Protein AF-A0A846KU28-F1 (afdb_monomer_lite)

Secondary structure (DSSP, 8-state):
-HHHHHHHHHHHHTT-S-S-TT-----HHHHHHHHHHH----SS--HHHHHHHHHHHHHHHHH-GGGHHHHHHHHHHHHHHHHHHHHS-TTHHHHH-TTSSTTGGG-----S-THHHHHHTTT--STT---S-SS--HHHHHHHHHHHHH-GGGGG---EEETTEEEE-HHHHHHH-TTS-HHHHHHHHHTT--TT-EEEETTEEEEHHHHHTTT-HHHHHHHHHHHHHHTT-

Radius of gyration: 21.61 Å; chains: 1; bounding box: 55×40×58 Å

Structure (mmCIF, N/CA/C/O backbone):
data_AF-A0A846KU28-F1
#
_entry.id   AF-A0A846KU28-F1
#
loop_
_atom_site.group_PDB
_atom_site.id
_atom_site.type_symbol
_atom_site.label_atom_id
_atom_site.label_alt_id
_atom_site.label_comp_id
_atom_site.label_asym_id
_atom_site.label_entity_id
_atom_site.label_seq_id
_atom_site.pdbx_PDB_ins_code
_atom_site.Cartn_x
_atom_site.Cartn_y
_atom_site.Cartn_z
_atom_site.occupancy
_atom_site.B_iso_or_equiv
_atom_site.auth_seq_id
_atom_site.auth_comp_id
_atom_site.auth_asym_id
_atom_site.auth_atom_id
_atom_site.pdbx_PDB_model_num
ATOM 1 N N . MET A 1 1 ? -24.074 25.632 12.520 1.00 45.78 1 MET A N 1
ATOM 2 C CA . MET A 1 1 ? -23.542 24.263 12.719 1.00 45.78 1 MET A CA 1
ATOM 3 C C . MET A 1 1 ? -22.557 24.196 13.893 1.00 45.78 1 MET A C 1
ATOM 5 O O . MET A 1 1 ? -22.797 23.426 14.809 1.00 45.78 1 MET A O 1
ATOM 9 N N . PHE A 1 2 ? -21.536 25.063 13.958 1.00 36.94 2 PHE A N 1
ATOM 10 C CA . PHE A 1 2 ? -20.575 25.109 15.078 1.00 36.94 2 PHE A CA 1
ATOM 11 C C . PHE A 1 2 ? -21.167 25.439 16.465 1.00 36.94 2 PHE A C 1
ATOM 13 O O . PHE A 1 2 ? -20.712 24.870 17.455 1.00 36.94 2 PHE A O 1
ATOM 20 N N . SER A 1 3 ? -22.193 26.299 16.575 1.00 37.34 3 SER A N 1
ATOM 21 C CA . SER A 1 3 ? -22.787 26.609 17.892 1.00 37.34 3 SER A CA 1
ATOM 22 C C . SER A 1 3 ? -23.596 25.441 18.468 1.00 37.34 3 SER A C 1
ATOM 24 O O . SER A 1 3 ? -23.490 25.165 19.657 1.00 37.34 3 SER A O 1
ATOM 26 N N . VAL A 1 4 ? -24.306 24.688 17.618 1.00 48.66 4 VAL A N 1
ATOM 27 C CA . VAL A 1 4 ? -25.064 23.484 18.010 1.00 48.66 4 VAL A CA 1
ATOM 28 C C . VAL A 1 4 ? -24.118 22.391 18.513 1.00 48.66 4 VAL A C 1
ATOM 30 O O . VAL A 1 4 ? -24.373 21.772 19.542 1.00 48.66 4 VAL A O 1
ATOM 33 N N . LEU A 1 5 ? -22.977 22.210 17.842 1.00 47.12 5 LEU A N 1
ATOM 34 C CA . LEU A 1 5 ? -21.948 21.240 18.230 1.00 47.12 5 LEU A CA 1
ATOM 35 C C . LEU A 1 5 ? -21.244 21.622 19.544 1.00 47.12 5 LEU A C 1
ATOM 37 O O . LEU A 1 5 ? -20.953 20.751 20.362 1.00 47.12 5 LEU A O 1
ATOM 41 N N . SER A 1 6 ? -21.030 22.918 19.795 1.00 45.31 6 SER A N 1
ATOM 42 C CA . SER A 1 6 ? -20.505 23.417 21.077 1.00 45.31 6 SER A CA 1
ATOM 43 C C . SER A 1 6 ? -21.497 23.202 22.230 1.00 45.31 6 SER A C 1
ATOM 45 O O . SER A 1 6 ? -21.116 22.775 23.322 1.00 45.31 6 SER A O 1
ATOM 47 N N . SER A 1 7 ? -22.794 23.398 21.973 1.00 43.59 7 SER A N 1
ATOM 48 C CA . SER A 1 7 ? -23.861 23.110 22.936 1.00 43.59 7 SER A CA 1
ATOM 49 C C . SER A 1 7 ? -23.978 21.616 23.259 1.00 43.59 7 SER A C 1
ATOM 51 O O . SER A 1 7 ? -24.129 21.272 24.428 1.00 43.59 7 SER A O 1
ATOM 53 N N . ILE A 1 8 ? -23.827 20.725 22.270 1.00 51.47 8 ILE A N 1
ATOM 54 C CA . ILE A 1 8 ? -23.799 19.264 22.483 1.00 51.47 8 ILE A CA 1
ATOM 55 C C . ILE A 1 8 ? -22.576 18.854 23.314 1.00 51.47 8 ILE A C 1
ATOM 57 O O . ILE A 1 8 ? -22.700 18.052 24.238 1.00 51.47 8 ILE A O 1
ATOM 61 N N . LYS A 1 9 ? -21.407 19.455 23.052 1.00 49.16 9 LYS A N 1
ATOM 62 C CA . LYS A 1 9 ? -20.183 19.230 23.836 1.00 49.16 9 LYS A CA 1
ATOM 63 C C . LYS A 1 9 ? -20.387 19.583 25.316 1.00 49.16 9 LYS A C 1
ATOM 65 O O . LYS A 1 9 ? -19.984 18.817 26.184 1.00 49.16 9 LYS A O 1
ATOM 70 N N . ASN A 1 10 ? -21.077 20.686 25.604 1.00 47.28 10 ASN A N 1
ATOM 71 C CA . ASN A 1 10 ? -21.417 21.080 26.975 1.00 47.28 10 ASN A CA 1
ATOM 72 C C . ASN A 1 10 ? -22.501 20.201 27.618 1.00 47.28 10 ASN A C 1
ATOM 74 O O . ASN A 1 10 ? -22.467 20.017 28.832 1.00 47.28 10 ASN A O 1
ATOM 78 N N . LEU A 1 11 ? -23.436 19.650 26.838 1.00 45.03 11 LEU A N 1
ATOM 79 C CA . LEU A 1 11 ? -24.489 18.766 27.351 1.00 45.03 11 LEU A CA 1
ATOM 80 C C . LEU A 1 11 ? -23.939 17.389 27.755 1.00 45.03 11 LEU A C 1
ATOM 82 O O . LEU A 1 11 ? -24.274 16.878 28.818 1.00 45.03 11 LEU A O 1
ATOM 86 N N . ILE A 1 12 ? -23.053 16.814 26.932 1.00 51.97 12 ILE A N 1
ATOM 87 C CA . ILE A 1 12 ? -22.445 15.497 27.185 1.00 51.97 12 ILE A CA 1
ATOM 88 C C . ILE A 1 12 ? -21.488 15.556 28.386 1.00 51.97 12 ILE A C 1
ATOM 90 O O . ILE A 1 12 ? -21.477 14.644 29.208 1.00 51.97 12 ILE A O 1
ATOM 94 N N . PHE A 1 13 ? -20.723 16.644 28.539 1.00 49.34 13 PHE A N 1
ATOM 95 C CA . PHE A 1 13 ? -19.804 16.809 29.673 1.00 49.34 13 PHE A CA 1
ATOM 96 C C . PHE A 1 13 ? -20.492 17.176 30.998 1.00 49.34 13 PHE A C 1
ATOM 98 O O . PHE A 1 13 ? -19.861 17.065 32.048 1.00 49.34 13 PHE A O 1
ATOM 105 N N . LYS A 1 14 ? -21.767 17.590 30.984 1.00 45.00 14 LYS A N 1
ATOM 106 C CA . LYS A 1 14 ? -22.500 17.982 32.200 1.00 45.00 14 LYS A CA 1
ATOM 107 C C . LYS A 1 14 ? -23.187 16.842 32.956 1.00 45.00 14 LYS A C 1
ATOM 109 O O . LYS A 1 14 ? -23.797 17.122 33.978 1.00 45.00 14 LYS A O 1
ATOM 114 N N . ASN A 1 15 ? -23.054 15.576 32.548 1.00 42.75 15 ASN A N 1
ATOM 115 C CA . ASN A 1 15 ? -23.624 14.433 33.289 1.00 42.75 15 ASN A CA 1
ATOM 116 C C . ASN A 1 15 ? -25.145 14.538 33.575 1.00 42.75 15 ASN A C 1
ATOM 118 O O . ASN A 1 15 ? -25.655 13.880 34.476 1.00 42.75 15 ASN A O 1
ATOM 122 N N . GLU A 1 16 ? -25.899 15.308 32.784 1.00 42.50 16 GLU A N 1
ATOM 123 C CA . GLU A 1 16 ? -27.363 15.424 32.904 1.00 42.50 16 GLU A CA 1
ATOM 124 C C . GLU A 1 16 ? -28.106 14.548 31.879 1.00 42.50 16 GLU A C 1
ATOM 126 O O . GLU A 1 16 ? -29.193 14.887 31.422 1.00 42.50 16 GLU A O 1
ATOM 131 N N . ILE A 1 17 ? -27.553 13.384 31.520 1.00 44.50 17 ILE A N 1
ATOM 132 C CA . ILE A 1 17 ? -28.332 12.324 30.858 1.00 44.50 17 ILE A CA 1
ATOM 133 C C . ILE A 1 17 ? -28.503 11.178 31.850 1.00 44.50 17 ILE A C 1
ATOM 135 O O . ILE A 1 17 ? -27.793 10.179 31.866 1.00 44.50 17 ILE A O 1
ATOM 139 N N . ILE A 1 18 ? -29.443 11.469 32.743 1.00 39.69 18 ILE A N 1
ATOM 140 C CA . ILE A 1 18 ? -30.318 10.617 33.542 1.00 39.69 18 ILE A CA 1
ATOM 141 C C . ILE A 1 18 ? -30.149 9.109 33.286 1.00 39.69 18 ILE A C 1
ATOM 143 O O . ILE A 1 18 ? -30.387 8.601 32.190 1.00 39.69 18 ILE A O 1
ATOM 147 N N . HIS A 1 19 ? -29.863 8.391 34.374 1.00 40.34 19 HIS A N 1
ATOM 148 C CA . HIS A 1 19 ? -30.134 6.967 34.559 1.00 40.34 19 HIS A CA 1
ATOM 149 C C . HIS A 1 19 ? -31.638 6.659 34.406 1.00 40.34 19 HIS A C 1
ATOM 151 O O . HIS A 1 19 ? -32.337 6.402 35.385 1.00 40.34 19 HIS A O 1
ATOM 157 N N . SER A 1 20 ? -32.160 6.658 33.182 1.00 36.06 20 SER A N 1
ATOM 158 C CA . SER A 1 20 ? -33.448 6.045 32.872 1.00 36.06 20 SER A CA 1
ATOM 159 C C . SER A 1 20 ? -33.275 5.071 31.714 1.00 36.06 20 SER A C 1
ATOM 161 O O . SER A 1 20 ? -32.678 5.381 30.685 1.00 36.06 20 SER A O 1
ATOM 163 N N . ASN A 1 21 ? -33.828 3.867 31.870 1.00 39.34 21 ASN A N 1
ATOM 164 C CA . ASN A 1 21 ? -33.900 2.813 30.848 1.00 39.34 21 ASN A CA 1
ATOM 165 C C . ASN A 1 21 ? -34.787 3.198 29.636 1.00 39.34 21 ASN A C 1
ATOM 167 O O . ASN A 1 21 ? -35.358 2.336 28.976 1.00 39.34 21 ASN A O 1
ATOM 171 N N . SER A 1 22 ? -34.929 4.492 29.354 1.00 44.81 22 SER A N 1
ATOM 172 C CA . SER A 1 22 ? -35.791 5.081 28.333 1.00 44.81 22 SER A CA 1
ATOM 173 C C . SER A 1 22 ? -35.118 6.268 27.633 1.00 44.81 22 SER A C 1
ATOM 175 O O . SER A 1 22 ? -35.799 7.199 27.205 1.00 44.81 22 SER A O 1
ATOM 177 N N . ALA A 1 23 ? -33.783 6.271 27.529 1.00 50.59 23 ALA A N 1
ATOM 178 C CA . ALA A 1 23 ? -33.090 7.220 26.665 1.00 50.59 23 ALA A CA 1
ATOM 179 C C . ALA A 1 23 ? -33.587 7.030 25.215 1.00 50.59 23 ALA A C 1
ATOM 181 O O . ALA A 1 23 ? -33.537 5.901 24.711 1.00 50.59 23 ALA A O 1
ATOM 182 N N . PRO A 1 24 ? -34.086 8.085 24.544 1.00 54.88 24 PRO A N 1
ATOM 183 C CA . PRO A 1 24 ? -34.567 7.971 23.173 1.00 54.88 24 PRO A CA 1
ATOM 184 C C . PRO A 1 24 ? -33.446 7.424 22.282 1.00 54.88 24 PRO A C 1
ATOM 186 O O . PRO A 1 24 ? -32.293 7.851 22.387 1.00 54.88 24 PRO A O 1
ATOM 189 N N . LEU A 1 25 ? -33.767 6.440 21.434 1.00 61.19 25 LEU A N 1
ATOM 190 C CA . LEU A 1 25 ? -32.827 5.967 20.422 1.00 61.19 25 LEU A CA 1
ATOM 191 C C . LEU A 1 25 ? -32.550 7.120 19.465 1.00 61.19 25 LEU A C 1
ATOM 193 O O . LEU A 1 25 ? -33.428 7.535 18.710 1.00 61.19 25 LEU A O 1
ATOM 197 N N . LEU A 1 26 ? -31.327 7.641 19.510 1.00 68.00 26 LEU A N 1
ATOM 198 C CA . LEU A 1 26 ? -30.864 8.543 18.473 1.00 68.00 26 LEU A CA 1
ATOM 199 C C . LEU A 1 26 ? -30.773 7.756 17.152 1.00 68.00 26 LEU A C 1
ATOM 201 O O . LEU A 1 26 ? -30.328 6.602 17.169 1.00 68.00 26 LEU A O 1
ATOM 205 N N . PRO A 1 27 ? -31.171 8.359 16.018 1.00 76.56 27 PRO A N 1
ATOM 206 C CA . PRO A 1 27 ? -30.927 7.802 14.693 1.00 76.56 27 PRO A CA 1
ATOM 207 C C . PRO A 1 27 ? -29.464 7.376 14.520 1.00 76.56 27 PRO A C 1
ATOM 209 O O . PRO A 1 27 ? -28.544 8.044 15.008 1.00 76.56 27 PRO A O 1
ATOM 212 N N . VAL A 1 28 ? -29.242 6.260 13.825 1.00 71.50 28 VAL A N 1
ATOM 213 C CA . VAL A 1 28 ? -27.914 5.642 13.662 1.00 71.50 28 VAL A CA 1
ATOM 214 C C . VAL A 1 28 ? -26.921 6.614 13.014 1.00 71.50 28 VAL A C 1
ATOM 216 O O . VAL A 1 28 ? -25.751 6.653 13.391 1.00 71.50 28 VAL A O 1
ATOM 219 N N . GLU A 1 29 ? -27.399 7.468 12.114 1.00 74.12 29 GLU A N 1
ATOM 220 C CA . GLU A 1 29 ? -26.622 8.478 11.395 1.00 74.12 29 GLU A CA 1
ATOM 221 C C . GLU A 1 29 ? -26.086 9.568 12.338 1.00 74.12 29 GLU A C 1
ATOM 223 O O . GLU A 1 29 ? -24.940 10.017 12.216 1.00 74.12 29 GLU A O 1
ATOM 228 N N . ILE A 1 30 ? -26.895 9.964 13.327 1.00 78.94 30 ILE A N 1
ATOM 229 C CA . ILE A 1 30 ? -26.500 10.928 14.362 1.00 78.94 30 ILE A CA 1
ATOM 230 C C . ILE A 1 30 ? -25.473 10.282 15.293 1.00 78.94 30 ILE A C 1
ATOM 232 O O . ILE A 1 30 ? -24.466 10.909 15.623 1.00 78.94 30 ILE A O 1
ATOM 236 N N . ASN A 1 31 ? -25.674 9.012 15.654 1.00 78.44 31 ASN A N 1
ATOM 237 C CA . ASN A 1 31 ? -24.715 8.263 16.463 1.00 78.44 31 ASN A CA 1
ATOM 238 C C . ASN A 1 31 ? -23.356 8.127 15.764 1.00 78.44 31 ASN A C 1
ATOM 240 O O . ASN A 1 31 ? -22.334 8.353 16.408 1.00 78.44 31 ASN A O 1
ATOM 244 N N . SER A 1 32 ? -23.327 7.833 14.457 1.00 78.31 32 SER A N 1
ATOM 245 C CA . SER A 1 32 ? -22.072 7.783 13.691 1.00 78.31 32 SER A CA 1
ATOM 246 C C . SER A 1 32 ? -21.368 9.132 13.707 1.00 78.31 32 SER A C 1
ATOM 248 O O . SER A 1 32 ? -20.201 9.202 14.077 1.00 78.31 32 SER A O 1
ATOM 250 N N . SER A 1 33 ? -22.099 10.212 13.423 1.00 82.12 33 SER A N 1
ATOM 251 C CA . SER A 1 33 ? -21.545 11.570 13.398 1.00 82.12 33 SER A CA 1
ATOM 252 C C . SER A 1 33 ? -20.967 11.994 14.753 1.00 82.12 33 SER A C 1
ATOM 254 O O . SER A 1 33 ? -19.926 12.644 14.809 1.00 82.12 33 SER A O 1
ATOM 256 N N . ILE A 1 34 ? -21.616 11.616 15.861 1.00 79.88 34 ILE A N 1
ATOM 257 C CA . ILE A 1 34 ? -21.117 11.881 17.218 1.00 79.88 34 ILE A CA 1
ATOM 258 C C . ILE A 1 34 ? -19.835 11.091 17.479 1.00 79.88 34 ILE A C 1
ATOM 260 O O . ILE A 1 34 ? -18.859 11.662 17.964 1.00 79.88 34 ILE A O 1
ATOM 264 N N . VAL A 1 35 ? -19.818 9.795 17.157 1.00 80.19 35 VAL A N 1
ATOM 265 C CA . VAL A 1 35 ? -18.622 8.966 17.346 1.00 80.19 35 VAL A CA 1
ATOM 266 C C . VAL A 1 35 ? -17.476 9.485 16.481 1.00 80.19 35 VAL A C 1
ATOM 268 O O . VAL A 1 35 ? -16.372 9.594 16.995 1.00 80.19 35 VAL A O 1
ATOM 271 N N . ASP A 1 36 ? -17.723 9.865 15.227 1.00 81.50 36 ASP A N 1
ATOM 272 C CA . ASP A 1 36 ? -16.723 10.450 14.324 1.00 81.50 36 ASP A CA 1
ATOM 273 C C . ASP A 1 36 ? -16.220 11.814 14.807 1.00 81.50 36 ASP A C 1
ATOM 275 O O . ASP A 1 36 ? -15.039 12.116 14.688 1.00 81.50 36 ASP A O 1
ATOM 279 N N . PHE A 1 37 ? -17.085 12.632 15.408 1.00 79.12 37 PHE A N 1
ATOM 280 C CA . PHE A 1 37 ? -16.681 13.913 15.985 1.00 79.12 37 PHE A CA 1
ATOM 281 C C . PHE A 1 37 ? -15.800 13.744 17.230 1.00 79.12 37 PHE A C 1
ATOM 283 O O . PHE A 1 37 ? -14.857 14.507 17.440 1.00 79.12 37 PHE A O 1
ATOM 290 N N . ILE A 1 38 ? -16.114 12.763 18.079 1.00 75.44 38 ILE A N 1
ATOM 291 C CA . ILE A 1 38 ? -15.313 12.458 19.273 1.00 75.44 38 ILE A CA 1
ATOM 292 C C . ILE A 1 38 ? -14.014 11.748 18.868 1.00 75.44 38 ILE A C 1
ATOM 294 O O . ILE A 1 38 ? -12.969 11.952 19.488 1.00 75.44 38 ILE A O 1
ATOM 298 N N . PHE A 1 39 ? -14.076 10.912 17.833 1.00 75.75 39 PHE A N 1
ATOM 299 C CA . PHE A 1 39 ? -12.962 10.122 17.346 1.00 75.75 39 PHE A CA 1
ATOM 300 C C . PHE A 1 39 ? -12.108 10.903 16.350 1.00 75.75 39 PHE A C 1
ATOM 302 O O . PHE A 1 39 ? -12.389 10.970 15.157 1.00 75.75 39 PHE A O 1
ATOM 309 N N . ILE A 1 40 ? -10.990 11.429 16.835 1.00 67.75 40 ILE A N 1
ATOM 310 C CA . ILE A 1 40 ? -9.988 12.041 15.968 1.00 67.75 40 ILE A CA 1
ATOM 311 C C . ILE A 1 40 ? -9.206 10.914 15.286 1.00 67.75 40 ILE A C 1
ATOM 313 O O . ILE A 1 40 ? -8.420 10.217 15.932 1.00 67.75 40 ILE A O 1
ATOM 317 N N . GLN A 1 41 ? -9.434 10.732 13.982 1.00 68.00 41 GLN A N 1
ATOM 318 C CA . GLN A 1 41 ? -8.593 9.869 13.153 1.00 68.00 41 GLN A CA 1
ATOM 319 C C . GLN A 1 41 ? -7.148 10.374 13.224 1.00 68.00 41 GLN A C 1
ATOM 321 O O . GLN A 1 41 ? -6.917 11.577 13.054 1.00 68.00 41 GLN A O 1
ATOM 326 N N . PRO A 1 42 ? -6.173 9.497 13.495 1.00 68.19 42 PRO A N 1
ATOM 327 C CA . PRO A 1 42 ? -4.805 9.941 13.639 1.00 68.19 42 PRO A CA 1
ATOM 328 C C . PRO A 1 42 ? -4.255 10.318 12.256 1.00 68.19 42 PRO A C 1
ATOM 330 O O . PRO A 1 42 ? -4.458 9.611 11.268 1.00 68.19 42 PRO A O 1
ATOM 333 N N . THR A 1 43 ? -3.582 11.466 12.175 1.00 68.62 43 THR A N 1
ATOM 334 C CA . THR A 1 43 ? -2.963 11.956 10.931 1.00 68.62 43 THR A CA 1
ATOM 335 C C . THR A 1 43 ? -1.782 11.086 10.508 1.00 68.62 43 THR A C 1
ATOM 337 O O . THR A 1 43 ? -1.510 10.938 9.319 1.00 68.62 43 THR A O 1
ATOM 340 N N . LYS A 1 44 ? -1.115 10.480 11.491 1.00 79.62 44 LYS A N 1
ATOM 341 C CA . LYS A 1 44 ? -0.038 9.507 11.352 1.00 79.62 44 LYS A CA 1
ATOM 342 C C . LYS A 1 44 ? -0.552 8.152 11.844 1.00 79.62 44 LYS A C 1
ATOM 344 O O . LYS A 1 44 ? -1.307 8.106 12.807 1.00 79.62 44 LYS A O 1
ATOM 349 N N . ILE A 1 45 ? -0.206 7.039 11.197 1.00 84.81 45 ILE A N 1
ATOM 350 C CA . ILE A 1 45 ? -0.622 5.707 11.675 1.00 84.81 45 ILE A CA 1
ATOM 351 C C . ILE A 1 45 ? 0.565 5.006 12.322 1.00 84.81 45 ILE A C 1
ATOM 353 O O . ILE A 1 45 ? 1.245 4.165 11.734 1.00 84.81 45 ILE A O 1
ATOM 357 N N . THR A 1 46 ? 0.822 5.368 13.577 1.00 87.81 46 THR A N 1
ATOM 358 C CA . THR A 1 46 ? 1.761 4.640 14.437 1.00 87.81 46 THR A CA 1
ATOM 359 C C . THR A 1 46 ? 1.041 3.614 15.312 1.00 87.81 46 THR A C 1
ATOM 361 O O . THR A 1 46 ? -0.122 3.772 15.691 1.00 87.81 46 THR A O 1
ATOM 364 N N . ARG A 1 47 ? 1.753 2.569 15.741 1.00 89.31 47 ARG A N 1
ATOM 365 C CA . ARG A 1 47 ? 1.279 1.575 16.717 1.00 89.31 47 ARG A CA 1
ATOM 366 C C . ARG A 1 47 ? 0.810 2.232 18.013 1.00 89.31 47 ARG A C 1
ATOM 368 O O . ARG A 1 47 ? -0.140 1.757 18.641 1.00 89.31 47 ARG A O 1
ATOM 375 N N . LYS A 1 48 ? 1.473 3.314 18.435 1.00 89.06 48 LYS A N 1
ATOM 376 C CA . LYS A 1 48 ? 1.108 4.088 19.629 1.00 89.06 48 LYS A CA 1
ATOM 377 C C . LYS A 1 48 ? -0.229 4.803 19.437 1.00 89.06 48 LYS A C 1
ATOM 379 O O . LYS A 1 48 ? -1.079 4.721 20.325 1.00 89.06 48 LYS A O 1
ATOM 384 N N . GLU A 1 49 ? -0.429 5.454 18.294 1.00 88.44 49 GLU A N 1
ATOM 385 C CA . GLU A 1 49 ? -1.686 6.135 17.962 1.00 88.44 49 GLU A CA 1
ATOM 386 C C . GLU A 1 49 ? -2.835 5.145 17.822 1.00 88.44 49 GLU A C 1
ATOM 388 O O . GLU A 1 49 ? -3.859 5.340 18.469 1.00 88.44 49 GLU A O 1
ATOM 393 N N . ILE A 1 50 ? -2.642 4.020 17.124 1.00 89.94 50 ILE A N 1
ATOM 394 C CA . ILE A 1 50 ? -3.670 2.974 17.012 1.00 89.94 50 ILE A CA 1
ATOM 395 C C . ILE A 1 50 ? -4.105 2.479 18.400 1.00 89.94 50 ILE A C 1
ATOM 397 O O . ILE A 1 50 ? -5.301 2.401 18.693 1.00 89.94 50 ILE A O 1
ATOM 401 N N . LYS A 1 51 ? -3.150 2.192 19.300 1.00 90.81 51 LYS A N 1
ATOM 402 C CA . LYS A 1 51 ? -3.449 1.778 20.684 1.00 90.81 51 LYS A CA 1
ATOM 403 C C . LYS A 1 51 ? -4.187 2.867 21.466 1.00 90.81 51 LYS A C 1
ATOM 405 O O . LYS A 1 51 ? -5.077 2.549 22.255 1.00 90.81 51 LYS A O 1
ATOM 410 N N . SER A 1 52 ? -3.827 4.134 21.270 1.00 90.62 52 SER A N 1
ATOM 411 C CA . SER A 1 52 ? -4.508 5.277 21.888 1.00 90.62 52 SER A CA 1
ATOM 412 C C . SER A 1 52 ? -5.957 5.393 21.399 1.00 90.62 52 SER A C 1
ATOM 414 O O . SER A 1 52 ? -6.883 5.408 22.211 1.00 90.62 52 SER A O 1
ATOM 416 N N . CYS A 1 53 ? -6.165 5.356 20.083 1.00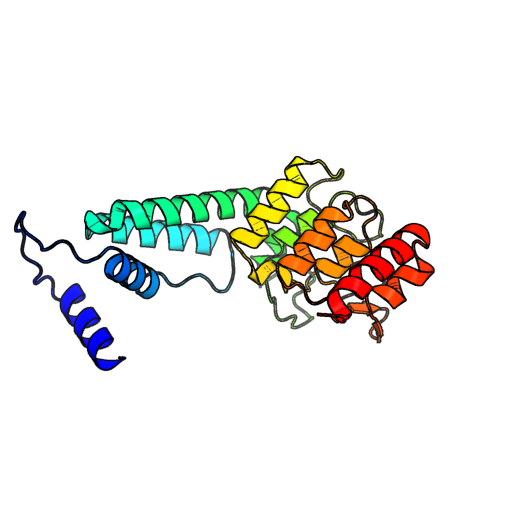 89.06 53 CYS A N 1
ATOM 417 C CA . CYS A 1 53 ? -7.468 5.369 19.422 1.00 89.06 53 CYS A CA 1
ATOM 418 C C . CYS A 1 53 ? -8.365 4.216 19.895 1.00 89.06 53 CYS A C 1
ATOM 420 O O . CYS A 1 53 ? -9.526 4.431 20.242 1.00 89.06 53 CYS A O 1
ATOM 422 N N . ALA A 1 54 ? -7.821 3.001 20.005 1.00 89.75 54 ALA A N 1
ATOM 423 C CA . ALA A 1 54 ? -8.568 1.849 20.502 1.00 89.75 54 ALA A CA 1
ATOM 424 C C . ALA A 1 54 ? -9.042 2.039 21.956 1.00 89.75 54 ALA A C 1
ATOM 426 O O . ALA A 1 54 ? -10.173 1.685 22.293 1.00 89.75 54 ALA A O 1
ATOM 427 N N . ARG A 1 55 ? -8.214 2.645 22.823 1.00 90.25 55 ARG A N 1
ATOM 428 C CA . ARG A 1 55 ? -8.616 2.989 24.201 1.00 90.25 55 ARG A CA 1
ATOM 429 C C . ARG A 1 55 ? -9.725 4.039 24.219 1.00 90.25 55 ARG A C 1
ATOM 431 O O . ARG A 1 55 ? -10.672 3.886 24.984 1.00 90.25 55 ARG A O 1
ATOM 438 N N . GLN A 1 56 ? -9.635 5.064 23.370 1.00 87.00 56 GLN A N 1
ATOM 439 C CA . GLN A 1 56 ? -10.674 6.093 23.259 1.00 87.00 56 GLN A CA 1
ATOM 440 C C . GLN A 1 56 ? -12.015 5.488 22.837 1.00 87.00 56 GLN A C 1
ATOM 442 O O . GLN A 1 56 ? -13.018 5.715 23.507 1.00 87.00 56 GLN A O 1
ATOM 447 N N . ILE A 1 57 ? -12.031 4.648 21.797 1.00 87.19 57 ILE A N 1
ATOM 448 C CA . ILE A 1 57 ? -13.263 3.989 21.340 1.00 87.19 57 ILE A CA 1
ATOM 449 C C . ILE A 1 57 ? -13.837 3.077 22.425 1.00 87.19 57 ILE A C 1
ATOM 451 O O . ILE A 1 57 ? -15.048 3.078 22.649 1.00 87.19 57 ILE A O 1
ATOM 455 N N . LYS A 1 58 ? -12.985 2.339 23.146 1.00 87.50 58 LYS A N 1
ATOM 456 C CA . LYS A 1 58 ? -13.436 1.517 24.273 1.00 87.50 58 LYS A CA 1
ATOM 457 C C . LYS A 1 58 ? -14.106 2.374 25.348 1.00 87.50 58 LYS A C 1
ATOM 459 O O . LYS A 1 58 ? -15.186 2.017 25.805 1.00 87.50 58 LYS A O 1
ATOM 464 N N . ASN A 1 59 ? -13.533 3.523 25.697 1.00 85.94 59 ASN A N 1
ATOM 465 C CA . ASN A 1 59 ? -14.147 4.438 26.659 1.00 85.94 59 ASN A CA 1
ATOM 466 C C . ASN A 1 59 ? -15.497 4.978 26.154 1.00 85.94 59 ASN A C 1
ATOM 468 O O . ASN A 1 59 ? -16.455 4.986 26.918 1.00 85.94 59 ASN A O 1
ATOM 472 N N . ILE A 1 60 ? -15.612 5.342 24.870 1.00 84.38 60 ILE A N 1
ATOM 473 C CA . ILE A 1 60 ? -16.881 5.790 24.262 1.00 84.38 60 ILE A CA 1
ATOM 474 C C . ILE A 1 60 ? -17.952 4.693 24.344 1.00 84.38 60 ILE A C 1
ATOM 476 O O . ILE A 1 60 ? -19.089 4.974 24.719 1.00 84.38 60 ILE A O 1
ATOM 480 N N . SER A 1 61 ? -17.583 3.437 24.071 1.00 85.12 61 SER A N 1
ATOM 481 C CA . SER A 1 61 ? -18.513 2.301 24.157 1.00 85.12 61 SER A CA 1
ATOM 482 C C . SER A 1 61 ? -19.042 2.047 25.576 1.00 85.12 61 SER A C 1
ATOM 484 O O . SER A 1 61 ? -20.135 1.516 25.741 1.00 85.12 61 SER A O 1
ATOM 486 N N . LEU A 1 62 ? -18.299 2.463 26.610 1.00 83.62 62 LEU A N 1
ATOM 487 C CA . LEU A 1 62 ? -18.735 2.358 28.006 1.00 83.62 62 LEU A CA 1
ATOM 488 C C . LEU A 1 62 ? -19.709 3.475 28.408 1.00 83.62 62 LEU A C 1
ATOM 490 O O . LEU A 1 62 ? -20.482 3.283 29.342 1.00 83.62 62 LEU A O 1
ATOM 494 N N . ILE A 1 63 ? -19.684 4.621 27.718 1.00 81.56 63 ILE A N 1
ATOM 495 C CA . ILE A 1 63 ? -20.550 5.772 28.021 1.00 81.56 63 ILE A CA 1
ATOM 496 C C . ILE A 1 63 ? -21.983 5.510 27.551 1.00 81.56 63 ILE A C 1
ATOM 498 O O . ILE A 1 63 ? -22.931 5.840 28.259 1.00 81.56 63 ILE A O 1
ATOM 502 N N . ASN A 1 64 ? -22.162 4.925 26.363 1.00 78.44 64 ASN A N 1
ATOM 503 C CA . ASN A 1 64 ? -23.493 4.675 25.817 1.00 78.44 64 ASN A CA 1
ATOM 504 C C . ASN A 1 64 ? -23.540 3.398 24.969 1.00 78.44 64 ASN A C 1
ATOM 506 O O . ASN A 1 64 ? -22.875 3.278 23.940 1.00 78.44 64 ASN A O 1
ATOM 510 N N . ARG A 1 65 ? -24.427 2.476 25.364 1.00 79.94 65 ARG A N 1
ATOM 511 C CA . ARG A 1 65 ? -24.644 1.183 24.703 1.00 79.94 65 ARG A CA 1
ATOM 512 C C . ARG A 1 65 ? -25.098 1.315 23.243 1.00 79.94 65 ARG A C 1
ATOM 514 O O . ARG A 1 65 ? -24.834 0.411 22.454 1.00 79.94 65 ARG A O 1
ATOM 521 N N . GLN A 1 66 ? -25.748 2.420 22.865 1.00 80.50 66 GLN A N 1
ATOM 522 C CA . GLN A 1 66 ? -26.168 2.683 21.481 1.00 80.50 66 GLN A CA 1
ATOM 523 C C . GLN A 1 66 ? -24.973 2.824 20.521 1.00 80.50 66 GLN A C 1
ATOM 525 O O . GLN A 1 66 ? -25.113 2.560 19.330 1.00 80.50 66 GLN A O 1
ATOM 530 N N . PHE A 1 67 ? -23.782 3.166 21.028 1.00 82.81 67 PHE A N 1
ATOM 531 C CA . PHE A 1 67 ? -22.567 3.265 20.217 1.00 82.81 67 PHE A CA 1
ATOM 532 C C . PHE A 1 67 ? -21.868 1.923 19.996 1.00 82.81 67 PHE A C 1
ATOM 534 O O . PHE A 1 67 ? -20.960 1.854 19.172 1.00 82.81 67 PHE A O 1
ATOM 541 N N . ASN A 1 68 ? -22.279 0.846 20.676 1.00 83.25 68 ASN A N 1
ATOM 542 C CA . ASN A 1 68 ? -21.540 -0.419 20.681 1.00 83.25 68 ASN A CA 1
ATOM 543 C C . ASN A 1 68 ? -21.262 -0.971 19.283 1.00 83.25 68 ASN A C 1
ATOM 545 O O . ASN A 1 68 ? -20.139 -1.390 19.025 1.00 83.25 68 ASN A O 1
ATOM 549 N N . ASN A 1 69 ? -22.246 -0.944 18.381 1.00 84.19 69 ASN A N 1
ATOM 550 C CA . ASN A 1 69 ? -22.074 -1.483 17.030 1.00 84.19 69 ASN A CA 1
ATOM 551 C C . ASN A 1 69 ? -21.046 -0.665 16.227 1.00 84.19 69 ASN A C 1
ATOM 553 O O . ASN A 1 69 ? -20.129 -1.235 15.640 1.00 84.19 69 ASN A O 1
ATOM 557 N N . ILE A 1 70 ? -21.139 0.668 16.284 1.00 85.75 70 ILE A N 1
ATOM 558 C CA . ILE A 1 70 ? -20.221 1.593 15.597 1.00 85.75 70 ILE A CA 1
ATOM 559 C C . ILE A 1 70 ? -18.808 1.474 16.188 1.00 85.75 70 ILE A C 1
ATOM 561 O O . ILE A 1 70 ? -17.815 1.375 15.467 1.00 85.75 70 ILE A O 1
ATOM 565 N N . CYS A 1 71 ? -18.702 1.437 17.519 1.00 87.44 71 CYS A N 1
ATOM 566 C CA . CYS A 1 71 ? -17.437 1.244 18.218 1.00 87.44 71 CYS A CA 1
ATOM 567 C C . CYS A 1 71 ? -16.810 -0.116 17.886 1.00 87.44 71 CYS A C 1
ATOM 569 O O . CYS A 1 71 ? -15.596 -0.191 17.705 1.00 87.44 71 CYS A O 1
ATOM 571 N N . HIS A 1 72 ? -17.612 -1.178 17.778 1.00 89.25 72 HIS A N 1
ATOM 572 C CA . HIS A 1 72 ? -17.137 -2.510 17.414 1.00 89.25 72 HIS A CA 1
ATOM 573 C C . HIS A 1 72 ? -16.548 -2.528 16.000 1.00 89.25 72 HIS A C 1
ATOM 575 O O . HIS A 1 72 ? -15.457 -3.066 15.796 1.00 89.25 72 HIS A O 1
ATOM 581 N N . GLU A 1 73 ? -17.225 -1.916 15.028 1.00 90.06 73 GLU A N 1
ATOM 582 C CA . GLU A 1 73 ? -16.715 -1.797 13.660 1.00 90.06 73 GLU A CA 1
ATOM 583 C C . GLU A 1 73 ? -15.386 -1.027 13.623 1.00 90.06 73 GLU A C 1
ATOM 585 O O . GLU A 1 73 ? -14.393 -1.518 13.080 1.00 90.06 73 GLU A O 1
ATOM 590 N N . LYS A 1 74 ? -15.318 0.137 14.284 1.00 89.69 74 LYS A N 1
ATOM 591 C CA . LYS A 1 74 ? -14.087 0.940 14.352 1.00 89.69 74 LYS A CA 1
ATOM 592 C C . LYS A 1 74 ? -12.943 0.202 15.048 1.00 89.69 74 LYS A C 1
ATOM 594 O O . LYS A 1 74 ? -11.815 0.247 14.565 1.00 89.69 74 LYS A O 1
ATOM 599 N N . LEU A 1 75 ? -13.213 -0.515 16.141 1.00 91.19 75 LEU A N 1
ATOM 600 C CA . LEU A 1 75 ? -12.214 -1.354 16.816 1.00 91.19 75 LEU A CA 1
ATOM 601 C C . LEU A 1 75 ? -11.727 -2.496 15.922 1.00 91.19 75 LEU A C 1
ATOM 603 O O . LEU A 1 75 ? -10.538 -2.807 15.929 1.00 91.19 75 LEU A O 1
ATOM 607 N N . THR A 1 76 ? -12.626 -3.098 15.142 1.00 93.56 76 THR A N 1
ATOM 608 C CA . THR A 1 76 ? -12.279 -4.154 14.184 1.00 93.56 76 THR A CA 1
ATOM 609 C C . THR A 1 76 ? -11.352 -3.610 13.101 1.00 93.56 76 THR A C 1
ATOM 611 O O . THR A 1 76 ? -10.306 -4.204 12.843 1.00 93.56 76 THR A O 1
ATOM 614 N N . ASN A 1 77 ? -11.680 -2.452 12.522 1.00 93.12 77 ASN A N 1
ATOM 615 C CA . ASN A 1 77 ? -10.830 -1.787 11.535 1.00 93.12 77 ASN A CA 1
ATOM 616 C C . ASN A 1 77 ? -9.465 -1.408 12.131 1.00 93.12 77 ASN A C 1
ATOM 618 O O . ASN A 1 77 ? -8.447 -1.749 11.542 1.00 93.12 77 ASN A O 1
ATOM 622 N N . LEU A 1 78 ? -9.416 -0.815 13.331 1.00 91.88 78 LEU A N 1
ATOM 623 C CA . LEU A 1 78 ? -8.148 -0.489 14.000 1.00 91.88 78 LEU A CA 1
ATOM 624 C C . LEU A 1 78 ? -7.290 -1.718 14.291 1.00 91.88 78 LEU A C 1
ATOM 626 O O . LEU A 1 78 ? -6.068 -1.649 14.181 1.00 91.88 78 LEU A O 1
ATOM 630 N N . ARG A 1 79 ? -7.910 -2.838 14.674 1.00 94.25 79 ARG A N 1
ATOM 631 C CA . ARG A 1 79 ? -7.191 -4.095 14.885 1.00 94.25 79 ARG A CA 1
ATOM 632 C C . ARG A 1 79 ? -6.556 -4.575 13.585 1.00 94.25 79 ARG A C 1
ATOM 634 O O . ARG A 1 79 ? -5.364 -4.843 13.576 1.00 94.25 79 ARG A O 1
ATOM 641 N N . LYS A 1 80 ? -7.316 -4.598 12.489 1.00 95.88 80 LYS A N 1
ATOM 642 C CA . LYS A 1 80 ? -6.780 -4.952 11.170 1.00 95.88 80 LYS A CA 1
ATOM 643 C C . LYS A 1 80 ? -5.656 -4.012 10.735 1.00 95.88 80 LYS A C 1
ATOM 645 O O . LYS A 1 80 ? -4.624 -4.479 10.268 1.00 95.88 80 LYS A O 1
ATOM 650 N N . THR A 1 81 ? -5.811 -2.703 10.944 1.00 94.31 81 THR A N 1
ATOM 651 C CA . THR A 1 81 ? -4.746 -1.726 10.681 1.00 94.31 81 THR A CA 1
ATOM 652 C C . THR A 1 81 ? -3.499 -2.043 11.504 1.00 94.31 81 THR A C 1
ATOM 654 O O . THR A 1 81 ? -2.398 -2.026 10.968 1.00 94.31 81 THR A O 1
ATOM 657 N N . TYR A 1 82 ? -3.649 -2.370 12.791 1.00 94.50 82 TYR A N 1
ATOM 658 C CA . TYR A 1 82 ? -2.527 -2.756 13.650 1.00 94.50 82 TYR A CA 1
ATOM 659 C C . TYR A 1 82 ? -1.820 -4.018 13.148 1.00 94.50 82 TYR A C 1
ATOM 661 O O . TYR A 1 82 ? -0.589 -4.065 13.120 1.00 94.50 82 TYR A O 1
ATOM 669 N N . ASP A 1 83 ? -2.594 -5.025 12.747 1.00 96.19 83 ASP A N 1
ATOM 670 C CA . ASP A 1 83 ? -2.077 -6.284 12.217 1.00 96.19 83 ASP A CA 1
ATOM 671 C C . ASP A 1 83 ? -1.290 -6.036 10.918 1.00 96.19 83 ASP A C 1
ATOM 673 O O . ASP A 1 83 ? -0.160 -6.503 10.798 1.00 96.19 83 ASP A O 1
ATOM 677 N N . LEU A 1 84 ? -1.807 -5.207 10.002 1.00 96.56 84 LEU A N 1
ATOM 678 C CA . LEU A 1 84 ? -1.118 -4.807 8.766 1.00 96.56 84 LEU A CA 1
ATOM 679 C C . LEU A 1 84 ? 0.145 -3.977 9.029 1.00 96.56 84 LEU A C 1
ATOM 681 O O . LEU A 1 84 ? 1.186 -4.248 8.442 1.00 96.56 84 LEU A O 1
ATOM 685 N N . VAL A 1 85 ? 0.098 -3.011 9.951 1.00 93.81 85 VAL A N 1
ATOM 686 C CA . VAL A 1 85 ? 1.275 -2.228 10.381 1.00 93.81 85 VAL A CA 1
ATOM 687 C C . VAL A 1 85 ? 2.356 -3.121 10.998 1.00 93.81 85 VAL A C 1
ATOM 689 O O . VAL A 1 85 ? 3.550 -2.838 10.905 1.00 93.81 85 VAL A O 1
ATOM 692 N N . THR A 1 86 ? 1.948 -4.205 11.652 1.00 94.31 86 THR A N 1
ATOM 693 C CA . THR A 1 86 ? 2.871 -5.178 12.241 1.00 94.31 86 THR A CA 1
ATOM 694 C C . THR A 1 86 ? 3.423 -6.125 11.178 1.00 94.31 86 THR A C 1
ATOM 696 O O . THR A 1 86 ? 4.602 -6.456 11.230 1.00 94.31 86 THR A O 1
ATOM 699 N N . LYS A 1 87 ? 2.592 -6.519 10.208 1.00 96.00 87 LYS A N 1
ATOM 700 C CA . LYS A 1 87 ? 2.950 -7.393 9.088 1.00 96.00 87 LYS A CA 1
ATOM 701 C C . LYS A 1 87 ? 3.895 -6.720 8.088 1.00 96.00 87 LYS A C 1
ATOM 703 O O . LYS A 1 87 ? 4.807 -7.376 7.609 1.00 96.00 87 LYS A O 1
ATOM 708 N N . TYR A 1 88 ? 3.695 -5.435 7.804 1.00 95.94 88 TYR A N 1
ATOM 709 C CA . TYR A 1 88 ? 4.510 -4.617 6.898 1.00 95.94 88 TYR A CA 1
ATOM 710 C C . TYR A 1 88 ? 5.291 -3.579 7.701 1.00 95.94 88 TYR A C 1
ATOM 712 O O . TYR A 1 88 ? 4.929 -2.399 7.783 1.00 95.94 88 TYR A O 1
ATOM 720 N N . SER A 1 89 ? 6.321 -4.066 8.392 1.00 92.81 89 SER A N 1
ATOM 721 C CA . SER A 1 89 ? 7.055 -3.290 9.388 1.00 92.81 89 SER A CA 1
ATOM 722 C C . SER A 1 89 ? 8.387 -2.733 8.902 1.00 92.81 89 SER A C 1
ATOM 724 O O . SER A 1 89 ? 9.056 -2.059 9.685 1.00 92.81 89 SER A O 1
ATOM 726 N N . LYS A 1 90 ? 8.791 -2.993 7.650 1.00 92.31 90 LYS A N 1
ATOM 727 C CA . LYS A 1 90 ? 10.151 -2.706 7.171 1.00 92.31 90 LYS A CA 1
ATOM 728 C C . LYS A 1 90 ? 10.545 -1.243 7.355 1.00 92.31 90 LYS A C 1
ATOM 730 O O . LYS A 1 90 ? 11.645 -0.958 7.812 1.00 92.31 90 LYS A O 1
ATOM 735 N N . TYR A 1 91 ? 9.621 -0.338 7.054 1.00 87.31 91 TYR A N 1
ATOM 736 C CA . TYR A 1 91 ? 9.798 1.104 7.225 1.00 87.31 91 TYR A CA 1
ATOM 737 C C . TYR A 1 91 ? 9.145 1.640 8.507 1.00 87.31 91 TYR A C 1
ATOM 739 O O . TYR A 1 91 ? 9.192 2.839 8.764 1.00 87.31 91 TYR A O 1
ATOM 747 N 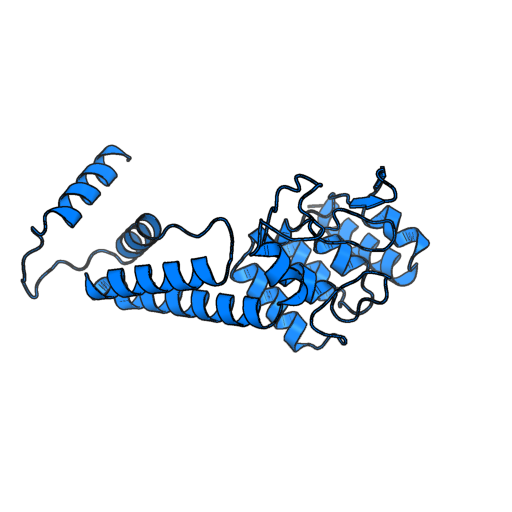N . GLN A 1 92 ? 8.495 0.786 9.307 1.00 86.25 92 GLN A N 1
ATOM 748 C CA . GLN A 1 92 ? 7.644 1.250 10.402 1.00 86.25 92 GLN A CA 1
ATOM 749 C C . GLN A 1 92 ? 8.448 1.852 11.550 1.00 86.25 92 GLN A C 1
ATOM 751 O O . GLN A 1 92 ? 8.015 2.853 12.106 1.00 86.25 92 GLN A O 1
ATOM 756 N N . SER A 1 93 ? 9.599 1.278 11.905 1.00 81.56 93 SER A N 1
ATOM 757 C CA . SER A 1 93 ? 10.437 1.839 12.972 1.00 81.56 93 SER A CA 1
ATOM 758 C C . SER A 1 93 ? 10.948 3.232 12.601 1.00 81.56 93 SER A C 1
ATOM 760 O O . SER A 1 93 ? 10.719 4.170 13.352 1.00 81.56 93 SER A O 1
ATOM 762 N N . ASP A 1 94 ? 11.510 3.398 11.400 1.00 79.38 94 ASP A N 1
ATOM 763 C CA . ASP A 1 94 ? 11.954 4.704 10.887 1.00 79.38 94 ASP A CA 1
ATOM 764 C C . ASP A 1 94 ? 10.802 5.715 10.793 1.00 79.38 94 ASP A C 1
ATOM 766 O O . ASP A 1 94 ? 10.973 6.906 11.049 1.00 79.38 94 ASP A O 1
ATOM 770 N N . TYR A 1 95 ? 9.611 5.238 10.429 1.00 81.56 95 TYR A N 1
ATOM 771 C CA . TYR A 1 95 ? 8.408 6.054 10.381 1.00 81.56 95 TYR A CA 1
ATOM 772 C C . TYR A 1 95 ? 7.944 6.483 11.779 1.00 81.56 95 TYR A C 1
ATOM 774 O O . TYR A 1 95 ? 7.510 7.621 11.949 1.00 81.56 95 TYR A O 1
ATOM 782 N N . GLU A 1 96 ? 8.011 5.611 12.787 1.00 82.81 96 GLU A N 1
ATOM 783 C CA . GLU A 1 96 ? 7.591 5.893 14.166 1.00 82.81 96 GLU A CA 1
ATOM 784 C C . GLU A 1 96 ? 8.598 6.775 14.913 1.00 82.81 96 GLU A C 1
ATOM 786 O O . GLU A 1 96 ? 8.194 7.743 15.569 1.00 82.81 96 GLU A O 1
ATOM 791 N N . ASP A 1 97 ? 9.888 6.489 14.759 1.00 73.44 97 ASP A N 1
ATOM 792 C CA . ASP A 1 97 ? 10.981 7.132 15.477 1.00 73.44 97 ASP A CA 1
ATOM 793 C C . ASP A 1 97 ? 11.486 8.364 14.718 1.00 73.44 97 ASP A C 1
ATOM 795 O O . ASP A 1 97 ? 12.442 8.334 13.946 1.00 73.44 97 ASP A O 1
ATOM 799 N N . SER A 1 98 ? 10.878 9.519 14.995 1.00 61.94 98 SER A N 1
ATOM 800 C CA . SER A 1 98 ? 11.291 10.805 14.412 1.00 61.94 98 SER A CA 1
ATOM 801 C C . SER A 1 98 ? 12.665 11.315 14.888 1.00 61.94 98 SER A C 1
ATOM 803 O O . SER A 1 98 ? 13.013 12.456 14.589 1.00 61.94 98 SER A O 1
ATOM 805 N N . LEU A 1 99 ? 13.422 10.548 15.685 1.00 47.47 99 LEU A N 1
ATOM 806 C CA . LEU A 1 99 ? 14.587 11.052 16.427 1.00 47.47 99 LEU A CA 1
ATOM 807 C C . LEU A 1 99 ? 15.952 10.480 16.000 1.00 47.47 99 LEU A C 1
ATOM 809 O O . LEU A 1 99 ? 16.947 11.190 16.189 1.00 47.47 99 LEU A O 1
ATOM 813 N N . GLU A 1 100 ? 16.040 9.297 15.376 1.00 44.81 100 GLU A N 1
ATOM 814 C CA . GLU A 1 100 ? 17.339 8.613 15.158 1.00 44.81 100 GLU A CA 1
ATOM 815 C C . GLU A 1 100 ? 17.465 7.812 13.841 1.00 44.81 100 GLU A C 1
ATOM 817 O O . GLU A 1 100 ? 18.258 6.882 13.745 1.00 44.81 100 GLU A O 1
ATOM 822 N N . GLY A 1 101 ? 16.717 8.168 12.793 1.00 52.59 101 GLY A N 1
ATOM 823 C CA . GLY A 1 101 ? 16.796 7.480 11.495 1.00 52.59 101 GLY A CA 1
ATOM 824 C C . GLY A 1 101 ? 17.686 8.167 10.449 1.00 52.59 101 GLY A C 1
ATOM 825 O O . GLY A 1 101 ? 17.900 9.380 10.488 1.00 52.59 101 GLY A O 1
ATOM 826 N N . TYR A 1 102 ? 18.074 7.409 9.414 1.00 51.16 102 TYR A N 1
ATOM 827 C CA . TYR A 1 102 ? 18.761 7.841 8.171 1.00 51.16 102 TYR A CA 1
ATOM 828 C C . TYR A 1 102 ? 18.034 8.973 7.391 1.00 51.16 102 TYR A C 1
ATOM 830 O O . TYR A 1 102 ? 18.487 9.445 6.346 1.00 51.16 102 TYR A O 1
ATOM 838 N N . TRP A 1 103 ? 16.859 9.383 7.872 1.00 54.53 103 TRP A N 1
ATOM 839 C CA . TRP A 1 103 ? 15.906 10.306 7.255 1.00 54.53 103 TRP A CA 1
ATOM 840 C C . TRP A 1 103 ? 15.837 11.672 7.956 1.00 54.53 103 TRP A C 1
ATOM 842 O O . TRP A 1 103 ? 15.184 12.583 7.446 1.00 54.53 103 TRP A O 1
ATOM 852 N N . LYS A 1 104 ? 16.531 11.830 9.094 1.00 54.84 104 LYS A N 1
ATOM 853 C CA . LYS A 1 104 ? 16.520 13.031 9.949 1.00 54.84 104 LYS A CA 1
ATOM 854 C C . LYS A 1 104 ? 16.947 14.310 9.220 1.00 54.84 104 LYS A C 1
ATOM 856 O O . LYS A 1 104 ? 16.379 15.369 9.465 1.00 54.84 104 LYS A O 1
ATOM 861 N N . ASP A 1 105 ? 17.875 14.198 8.272 1.00 53.97 105 ASP A N 1
ATOM 862 C CA . ASP A 1 105 ? 18.481 15.360 7.609 1.00 53.97 105 ASP A CA 1
ATOM 863 C C . ASP A 1 105 ? 17.702 15.873 6.388 1.00 53.97 105 ASP A C 1
ATOM 865 O O . ASP A 1 105 ? 18.089 16.876 5.793 1.00 53.97 105 ASP A O 1
ATOM 869 N N . ARG A 1 106 ? 16.615 15.203 5.971 1.00 55.44 106 ARG A N 1
ATOM 870 C CA . ARG A 1 106 ? 15.970 15.505 4.678 1.00 55.44 106 ARG A CA 1
ATOM 871 C C . ARG A 1 106 ? 14.658 16.283 4.750 1.00 55.44 106 ARG A C 1
ATOM 873 O O . ARG A 1 106 ? 14.110 16.575 3.693 1.00 55.44 106 ARG A O 1
ATOM 880 N N . ASN A 1 107 ? 14.171 16.640 5.945 1.00 53.59 107 ASN A N 1
ATOM 881 C CA . ASN A 1 107 ? 12.921 17.397 6.133 1.00 53.59 107 ASN A CA 1
ATOM 882 C C . ASN A 1 107 ? 11.767 16.858 5.252 1.00 53.59 107 ASN A C 1
ATOM 884 O O . ASN A 1 107 ? 11.023 17.623 4.639 1.00 53.59 107 ASN A O 1
ATOM 888 N N . ILE A 1 108 ? 11.696 15.527 5.104 1.00 58.25 108 ILE A N 1
ATOM 889 C CA . ILE A 1 108 ? 10.694 14.873 4.261 1.00 58.25 108 ILE A CA 1
ATOM 890 C C . ILE A 1 108 ? 9.379 14.937 5.026 1.00 58.25 108 ILE A C 1
ATOM 892 O O . ILE A 1 108 ? 9.245 14.353 6.101 1.00 58.25 108 ILE A O 1
ATOM 896 N N . ASP A 1 109 ? 8.420 15.669 4.468 1.00 59.91 109 ASP A N 1
ATOM 897 C CA . ASP A 1 109 ? 7.036 15.643 4.919 1.00 59.91 109 ASP A CA 1
ATOM 898 C C . ASP A 1 109 ? 6.479 14.238 4.652 1.00 59.91 109 ASP A C 1
ATOM 900 O O . ASP A 1 109 ? 6.237 13.857 3.503 1.00 59.91 109 ASP A O 1
ATOM 904 N N . TYR A 1 110 ? 6.364 13.432 5.710 1.00 67.19 110 TYR A N 1
ATOM 905 C CA . TYR A 1 110 ? 5.834 12.071 5.652 1.00 67.19 110 TYR A CA 1
ATOM 906 C C . TYR A 1 110 ? 4.332 12.110 5.360 1.00 67.19 110 TYR A C 1
ATOM 908 O O . TYR A 1 110 ? 3.498 11.949 6.252 1.00 67.19 110 TYR A O 1
ATOM 916 N N . LYS A 1 111 ? 3.977 12.318 4.095 1.00 72.56 111 LYS A N 1
ATOM 917 C CA . LYS A 1 111 ? 2.610 12.118 3.621 1.00 72.56 111 LYS A CA 1
ATOM 918 C C . LYS A 1 111 ? 2.370 10.617 3.525 1.00 72.56 111 LYS A C 1
ATOM 920 O O . LYS A 1 111 ? 3.150 9.925 2.890 1.00 72.56 111 LYS A O 1
ATOM 925 N N . GLY A 1 112 ? 1.333 10.105 4.181 1.00 81.25 112 GLY A N 1
ATOM 926 C CA . GLY A 1 112 ? 0.937 8.697 4.082 1.00 81.25 112 GLY A CA 1
ATOM 927 C C . GLY A 1 112 ? 1.756 7.700 4.911 1.00 81.25 112 GLY A C 1
ATOM 928 O O . GLY A 1 112 ? 2.861 7.984 5.371 1.00 81.25 112 GLY A O 1
ATOM 929 N N . ASN A 1 113 ? 1.192 6.506 5.120 1.00 88.12 113 ASN A N 1
ATOM 930 C CA . ASN A 1 113 ? 1.828 5.450 5.918 1.00 88.12 113 ASN A CA 1
ATOM 931 C C . ASN A 1 113 ? 2.612 4.467 5.035 1.00 88.12 113 ASN A C 1
ATOM 933 O O . ASN A 1 113 ? 2.142 4.148 3.936 1.00 88.12 113 ASN A O 1
ATOM 937 N N . PRO A 1 114 ? 3.737 3.925 5.532 1.00 91.88 114 PRO A N 1
ATOM 938 C CA . PRO A 1 114 ? 4.667 3.098 4.760 1.00 91.88 114 PRO A CA 1
ATOM 939 C C . PRO A 1 114 ? 4.126 1.748 4.276 1.00 91.88 114 PRO A C 1
ATOM 941 O O . PRO A 1 114 ? 4.706 1.162 3.366 1.00 91.88 114 PRO A O 1
ATOM 944 N N . GLN A 1 115 ? 3.069 1.215 4.896 1.00 94.56 115 GLN A N 1
ATOM 945 C CA . GLN A 1 115 ? 2.647 -0.185 4.726 1.00 94.56 115 GLN A CA 1
ATOM 946 C C . GLN A 1 115 ? 2.374 -0.552 3.268 1.00 94.56 115 GLN A C 1
ATOM 948 O O . GLN A 1 115 ? 2.774 -1.620 2.811 1.00 94.56 115 GLN A O 1
ATOM 953 N N . LEU A 1 116 ? 1.707 0.342 2.532 1.00 96.00 116 LEU A N 1
ATOM 954 C CA . LEU A 1 116 ? 1.394 0.110 1.125 1.00 96.00 116 LEU A CA 1
ATOM 955 C C . LEU A 1 116 ? 2.670 -0.010 0.289 1.00 96.00 116 LEU A C 1
ATOM 957 O O . LEU A 1 116 ? 2.775 -0.877 -0.571 1.00 96.00 116 LEU A O 1
ATOM 961 N N . LEU A 1 117 ? 3.643 0.857 0.554 1.00 95.06 117 LEU A N 1
ATOM 962 C CA . LEU A 1 117 ? 4.903 0.866 -0.169 1.00 95.06 117 LEU A CA 1
ATOM 963 C C . LEU A 1 117 ? 5.730 -0.393 0.130 1.00 95.06 117 LEU A C 1
ATOM 965 O O . LEU A 1 117 ? 6.248 -1.002 -0.799 1.00 95.06 117 LEU A O 1
ATOM 969 N N . ASP A 1 118 ? 5.803 -0.808 1.398 1.00 96.06 118 ASP A N 1
ATOM 970 C CA . ASP A 1 118 ? 6.443 -2.064 1.818 1.00 96.06 118 ASP A CA 1
ATOM 971 C C . ASP A 1 118 ? 5.848 -3.269 1.060 1.00 96.06 118 ASP A C 1
ATOM 973 O O . ASP A 1 118 ? 6.565 -4.041 0.415 1.00 96.06 118 ASP A O 1
ATOM 977 N N . ALA A 1 119 ? 4.515 -3.368 1.028 1.00 97.75 119 ALA A N 1
ATOM 978 C CA . ALA A 1 119 ? 3.818 -4.412 0.282 1.00 97.75 119 ALA A CA 1
ATOM 979 C C . ALA A 1 119 ? 4.141 -4.372 -1.224 1.00 97.75 119 ALA A C 1
ATOM 981 O O . ALA A 1 119 ? 4.402 -5.409 -1.832 1.00 97.75 119 ALA A O 1
ATOM 982 N N . LEU A 1 120 ? 4.191 -3.184 -1.832 1.00 97.75 120 LEU A N 1
ATOM 983 C CA . LEU A 1 120 ? 4.480 -3.018 -3.262 1.00 97.75 120 LEU A CA 1
ATOM 984 C C . LEU A 1 120 ? 5.954 -3.241 -3.627 1.00 97.75 120 LEU A C 1
ATOM 986 O O . LEU A 1 120 ? 6.251 -3.581 -4.775 1.00 97.75 120 LEU A O 1
ATOM 990 N N . PHE A 1 121 ? 6.878 -3.107 -2.675 1.00 96.94 121 PHE A N 1
ATOM 991 C CA . PHE A 1 121 ? 8.282 -3.486 -2.847 1.00 96.94 121 PHE A CA 1
ATOM 992 C C . PHE A 1 121 ? 8.567 -4.961 -2.574 1.00 96.94 121 PHE A C 1
ATOM 994 O O . PHE A 1 121 ? 9.700 -5.396 -2.783 1.00 96.94 121 PHE A O 1
ATOM 1001 N N . THR A 1 122 ? 7.566 -5.750 -2.182 1.00 97.00 122 THR A N 1
ATOM 1002 C CA . THR A 1 122 ? 7.742 -7.190 -1.984 1.00 97.00 122 THR A CA 1
ATOM 1003 C C . THR A 1 122 ? 8.307 -7.853 -3.243 1.00 97.00 122 THR A C 1
ATOM 1005 O O . THR A 1 122 ? 7.771 -7.715 -4.349 1.00 97.00 122 THR A O 1
ATOM 1008 N N . GLY A 1 123 ? 9.423 -8.562 -3.072 1.00 94.38 123 GLY A N 1
ATOM 1009 C CA . GLY A 1 123 ? 10.167 -9.202 -4.158 1.00 94.38 123 GLY A CA 1
ATOM 1010 C C . GLY A 1 123 ? 10.719 -8.248 -5.215 1.00 94.38 123 GLY A C 1
ATO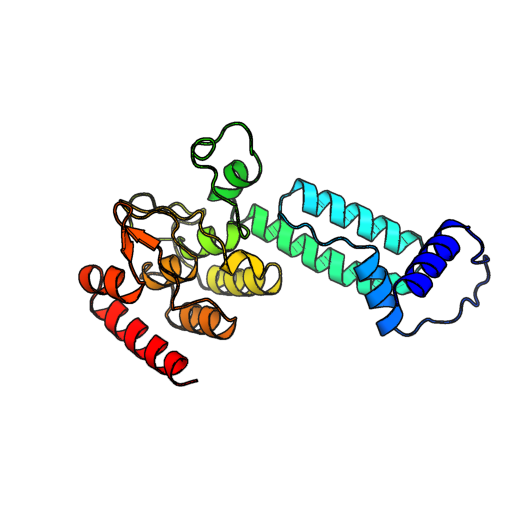M 1011 O O . GLY A 1 123 ? 11.044 -8.677 -6.316 1.00 94.38 123 GLY A O 1
ATOM 1012 N N . CYS A 1 124 ? 10.811 -6.951 -4.945 1.00 93.75 124 CYS A N 1
ATOM 1013 C CA . CYS A 1 124 ? 11.380 -6.008 -5.893 1.00 93.75 124 CYS A CA 1
ATOM 1014 C C . CYS A 1 124 ? 12.890 -6.247 -6.058 1.00 93.75 124 CYS A C 1
ATOM 1016 O O . CYS A 1 124 ? 13.647 -6.214 -5.094 1.00 93.75 124 CYS A O 1
ATOM 1018 N N . ASN A 1 125 ? 13.346 -6.434 -7.299 1.00 89.88 125 ASN A N 1
ATOM 1019 C CA . ASN A 1 125 ? 14.757 -6.723 -7.594 1.00 89.88 125 ASN A CA 1
ATOM 1020 C C . ASN A 1 125 ? 15.630 -5.465 -7.750 1.00 89.88 125 ASN A C 1
ATOM 1022 O O . ASN A 1 125 ? 16.803 -5.567 -8.115 1.00 89.88 125 ASN A O 1
ATOM 1026 N N . PHE A 1 126 ? 15.073 -4.268 -7.552 1.00 89.06 126 PHE A N 1
ATOM 1027 C CA . PHE A 1 126 ? 15.857 -3.042 -7.647 1.00 89.06 126 PHE A CA 1
ATOM 1028 C C . PHE A 1 126 ? 16.787 -2.899 -6.436 1.00 89.06 126 PHE A C 1
ATOM 1030 O O . PHE A 1 126 ? 16.372 -3.165 -5.310 1.00 89.06 126 PHE A O 1
ATOM 1037 N N . PRO A 1 127 ? 18.034 -2.426 -6.620 1.00 88.38 127 PRO A N 1
ATOM 1038 C CA . PRO A 1 127 ? 18.908 -2.179 -5.482 1.00 88.38 127 PRO A CA 1
ATOM 1039 C C . PRO A 1 127 ? 18.295 -1.126 -4.554 1.00 88.38 127 PRO A C 1
ATOM 1041 O O . PRO A 1 127 ? 17.756 -0.123 -5.038 1.00 88.38 127 PRO A O 1
ATOM 1044 N N . PHE A 1 128 ? 18.433 -1.349 -3.244 1.00 87.31 128 PHE A N 1
ATOM 1045 C CA . PHE A 1 128 ? 17.845 -0.546 -2.162 1.00 87.31 128 PHE A CA 1
ATOM 1046 C C . PHE A 1 128 ? 16.313 -0.609 -2.058 1.00 87.31 128 PHE A C 1
ATOM 1048 O O . PHE A 1 128 ? 15.747 0.097 -1.228 1.00 87.31 128 PHE A O 1
ATOM 1055 N N . ALA A 1 129 ? 15.644 -1.453 -2.855 1.00 90.81 129 ALA A N 1
ATOM 1056 C CA . ALA A 1 129 ? 14.260 -1.805 -2.582 1.00 90.81 129 ALA A CA 1
ATOM 1057 C C . ALA A 1 129 ? 14.213 -2.633 -1.298 1.00 90.81 129 ALA A C 1
ATOM 1059 O O . ALA A 1 129 ? 14.801 -3.710 -1.215 1.00 90.81 129 ALA A O 1
ATOM 1060 N N . ASP A 1 130 ? 13.516 -2.110 -0.304 1.00 89.56 130 ASP A N 1
ATOM 1061 C CA . ASP A 1 130 ? 13.403 -2.706 1.012 1.00 89.56 130 ASP A CA 1
ATOM 1062 C C . ASP A 1 130 ? 11.948 -3.134 1.215 1.00 89.56 130 ASP A C 1
ATOM 1064 O O . ASP A 1 130 ? 11.017 -2.362 0.998 1.00 89.56 130 ASP A O 1
ATOM 1068 N N . SER A 1 131 ? 11.736 -4.380 1.620 1.00 95.00 131 SER A N 1
ATOM 1069 C CA . SER A 1 131 ? 10.409 -4.891 1.963 1.00 95.00 131 SER A CA 1
ATOM 1070 C C . SER A 1 131 ? 10.500 -5.928 3.073 1.00 95.00 131 SER A C 1
ATOM 1072 O O . SER A 1 131 ? 11.573 -6.460 3.367 1.00 95.00 131 SER A O 1
ATOM 1074 N N . THR A 1 132 ? 9.374 -6.179 3.732 1.00 96.00 132 THR A N 1
ATOM 1075 C CA . THR A 1 132 ? 9.257 -7.196 4.778 1.00 96.00 132 THR A CA 1
ATOM 1076 C C . THR A 1 132 ? 9.273 -8.606 4.183 1.00 96.00 132 THR A C 1
ATOM 1078 O O . THR A 1 132 ? 9.775 -9.531 4.818 1.00 96.00 132 THR A O 1
ATOM 1081 N N . PHE A 1 133 ? 8.757 -8.778 2.962 1.00 96.31 133 PHE A N 1
ATOM 1082 C CA . PHE A 1 133 ? 8.656 -10.073 2.291 1.00 96.31 133 PHE A CA 1
ATOM 1083 C C . PHE A 1 133 ? 9.516 -10.128 1.028 1.00 96.31 133 PHE A C 1
ATOM 1085 O O . PHE A 1 133 ? 9.516 -9.219 0.204 1.00 96.31 133 PHE A O 1
ATOM 1092 N N . GLU A 1 134 ? 10.196 -11.254 0.825 1.00 95.12 134 GLU A N 1
ATOM 1093 C CA . GLU A 1 134 ? 11.051 -11.462 -0.350 1.00 95.12 134 GLU A CA 1
ATOM 1094 C C . GLU A 1 134 ? 10.277 -11.901 -1.598 1.00 95.12 134 GLU A C 1
ATOM 1096 O O . GLU A 1 134 ? 10.777 -11.779 -2.710 1.00 95.12 134 GLU A O 1
ATOM 1101 N N . THR A 1 135 ? 9.073 -12.456 -1.446 1.00 96.25 135 THR A N 1
ATOM 1102 C CA . THR A 1 135 ? 8.293 -13.015 -2.560 1.00 96.25 135 THR A CA 1
ATOM 1103 C C . THR A 1 135 ? 6.855 -12.541 -2.495 1.00 96.25 135 THR A C 1
ATOM 1105 O O . THR A 1 135 ? 6.230 -12.563 -1.436 1.00 96.25 135 THR A O 1
ATOM 1108 N N . TYR A 1 136 ? 6.331 -12.124 -3.646 1.00 96.69 136 TYR A N 1
ATOM 1109 C CA . TYR A 1 136 ? 4.942 -11.710 -3.772 1.00 96.69 136 TYR A CA 1
ATOM 1110 C C . TYR A 1 136 ? 4.014 -12.926 -3.765 1.00 96.69 136 TYR A C 1
ATOM 1112 O O . TYR A 1 136 ? 4.248 -13.893 -4.494 1.00 96.69 136 TYR A O 1
ATOM 1120 N N . THR A 1 137 ? 2.938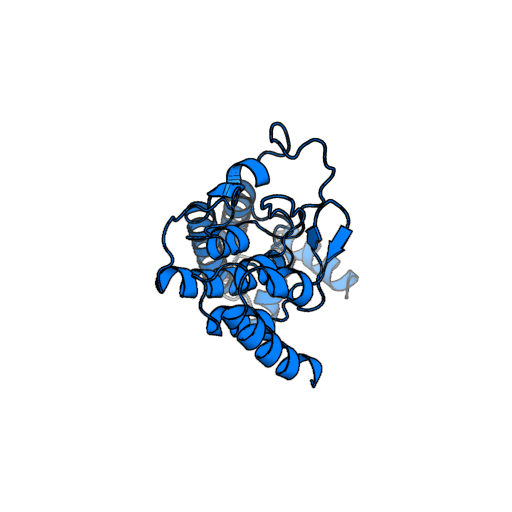 -12.855 -2.984 1.00 97.38 137 THR A N 1
ATOM 1121 C CA . THR A 1 137 ? 1.890 -13.880 -2.934 1.00 97.38 137 THR A CA 1
ATOM 1122 C C . THR A 1 137 ? 0.508 -13.246 -3.147 1.00 97.38 137 THR A C 1
ATOM 1124 O O . THR A 1 137 ? 0.353 -12.040 -2.930 1.00 97.38 137 THR A O 1
ATOM 1127 N N . PRO A 1 138 ? -0.517 -14.012 -3.568 1.00 96.94 138 PRO A N 1
ATOM 1128 C CA . PRO A 1 138 ? -1.874 -13.484 -3.735 1.00 96.94 138 PRO A CA 1
ATOM 1129 C C . PRO A 1 138 ? -2.437 -12.829 -2.466 1.00 96.94 138 PRO A C 1
ATOM 1131 O O . PRO A 1 138 ? -3.149 -11.832 -2.555 1.00 96.94 138 PRO A O 1
ATOM 1134 N N . GLU A 1 139 ? -2.067 -13.330 -1.287 1.00 97.56 139 GLU A N 1
ATOM 1135 C CA . GLU A 1 139 ? -2.468 -12.765 0.005 1.00 97.56 139 GLU A CA 1
ATOM 1136 C C . GLU A 1 139 ? -1.958 -11.330 0.179 1.00 97.56 139 GLU A C 1
ATOM 1138 O O . GLU A 1 139 ? -2.685 -10.488 0.693 1.00 97.56 139 GLU A O 1
ATOM 1143 N N . ILE A 1 140 ? -0.754 -11.022 -0.317 1.00 97.94 140 ILE A N 1
ATOM 1144 C CA . ILE A 1 140 ? -0.207 -9.657 -0.302 1.00 97.94 140 ILE A CA 1
ATOM 1145 C C . ILE A 1 140 ? -1.026 -8.737 -1.213 1.00 97.94 140 ILE A C 1
ATOM 1147 O O . ILE A 1 140 ? -1.206 -7.561 -0.907 1.00 97.94 140 ILE A O 1
ATOM 1151 N N . GLY A 1 141 ? -1.570 -9.261 -2.315 1.00 97.50 141 GLY A N 1
ATOM 1152 C CA . GLY A 1 141 ? -2.532 -8.537 -3.148 1.00 97.50 141 GLY A CA 1
ATOM 1153 C C . GLY A 1 141 ? -3.806 -8.154 -2.395 1.00 97.50 141 GLY A C 1
ATOM 1154 O O . GLY A 1 141 ? -4.279 -7.026 -2.531 1.00 97.50 141 GLY A O 1
ATOM 1155 N N . GLU A 1 142 ? -4.333 -9.054 -1.565 1.00 98.12 142 GLU A N 1
ATOM 1156 C CA . GLU A 1 142 ? -5.490 -8.764 -0.708 1.00 98.12 142 GLU A CA 1
ATOM 1157 C C . GLU A 1 142 ? -5.139 -7.795 0.426 1.00 98.12 142 GLU A C 1
ATOM 1159 O O . GLU A 1 142 ? -5.908 -6.875 0.713 1.00 98.12 142 GLU A O 1
ATOM 1164 N N . ASP A 1 143 ? -3.947 -7.920 1.009 1.00 98.25 143 ASP A N 1
ATOM 1165 C CA . ASP A 1 143 ? -3.463 -6.969 2.006 1.00 98.25 143 ASP A CA 1
ATOM 1166 C C . ASP A 1 143 ? -3.316 -5.559 1.424 1.00 98.25 143 ASP A C 1
ATOM 1168 O O . ASP A 1 143 ? -3.698 -4.596 2.078 1.00 98.25 143 ASP A O 1
ATOM 1172 N N . ILE A 1 144 ? -2.823 -5.413 0.187 1.00 98.25 144 ILE A N 1
ATOM 1173 C CA . ILE A 1 144 ? -2.734 -4.116 -0.506 1.00 98.25 144 ILE A CA 1
ATOM 1174 C C . ILE A 1 144 ? -4.115 -3.456 -0.594 1.00 98.25 144 ILE A C 1
ATOM 1176 O O . ILE A 1 144 ? -4.258 -2.277 -0.258 1.00 98.25 144 ILE A O 1
ATOM 1180 N N . LYS A 1 145 ? -5.140 -4.213 -1.002 1.00 98.00 145 LYS A N 1
ATOM 1181 C CA . LYS A 1 145 ? -6.521 -3.713 -1.072 1.00 98.00 145 LYS A CA 1
ATOM 1182 C C . LYS A 1 145 ? -7.028 -3.291 0.305 1.00 98.00 145 LYS A C 1
ATOM 1184 O O . LYS A 1 145 ? -7.615 -2.218 0.442 1.00 98.00 145 LYS A O 1
ATOM 1189 N N . GLU A 1 146 ? -6.766 -4.099 1.330 1.00 97.62 146 GLU A N 1
ATOM 1190 C CA . GLU A 1 146 ? -7.197 -3.811 2.699 1.00 97.62 146 GLU A CA 1
ATOM 1191 C C . GLU A 1 146 ? -6.456 -2.603 3.300 1.00 97.62 146 GLU A C 1
ATOM 1193 O O . GLU A 1 146 ? -7.078 -1.789 3.984 1.00 97.62 146 GLU A O 1
ATOM 1198 N N . ILE A 1 147 ? -5.165 -2.423 2.995 1.00 96.50 147 ILE A N 1
ATOM 1199 C CA . ILE A 1 147 ? -4.385 -1.232 3.363 1.00 96.50 147 ILE A CA 1
ATOM 1200 C C . ILE A 1 147 ? -5.021 0.013 2.747 1.00 96.50 147 ILE A C 1
ATOM 1202 O O . ILE A 1 147 ? -5.241 0.990 3.453 1.00 96.50 147 ILE A O 1
ATOM 1206 N N . ILE A 1 148 ? -5.372 -0.004 1.461 1.00 96.12 148 ILE A N 1
ATOM 1207 C CA . ILE A 1 148 ? -5.976 1.167 0.805 1.00 96.12 148 ILE A CA 1
ATOM 1208 C C . ILE A 1 148 ? -7.366 1.466 1.374 1.00 96.12 148 ILE A C 1
ATOM 1210 O O . ILE A 1 148 ? -7.686 2.626 1.629 1.00 96.12 148 ILE A O 1
ATOM 1214 N N . ARG A 1 149 ? -8.162 0.428 1.662 1.00 95.44 149 ARG A N 1
ATOM 1215 C CA . ARG A 1 149 ? -9.480 0.576 2.295 1.00 95.44 149 ARG A CA 1
ATOM 1216 C C . ARG A 1 149 ? -9.390 1.196 3.692 1.00 95.44 149 ARG A C 1
ATOM 1218 O O . ARG A 1 149 ? -10.220 2.028 4.050 1.00 95.44 149 ARG A O 1
ATOM 1225 N N . LEU A 1 150 ? -8.435 0.750 4.508 1.00 92.88 150 LEU A N 1
ATOM 1226 C CA . LEU A 1 150 ? -8.283 1.195 5.896 1.00 92.88 150 LEU A CA 1
ATOM 1227 C C . LEU A 1 150 ? -7.525 2.520 6.011 1.00 92.88 150 LEU A C 1
ATOM 1229 O O . LEU A 1 150 ? -7.795 3.303 6.921 1.00 92.88 150 LEU A O 1
ATOM 1233 N N . THR A 1 151 ? -6.552 2.742 5.131 1.00 91.31 151 THR A N 1
ATOM 1234 C CA . THR A 1 151 ? -5.580 3.833 5.211 1.00 91.31 151 THR A CA 1
ATOM 1235 C C . THR A 1 151 ? -5.305 4.418 3.816 1.00 91.31 151 THR A C 1
ATOM 1237 O O . THR A 1 151 ? -4.203 4.260 3.282 1.00 91.31 151 THR A O 1
ATOM 1240 N N . PRO A 1 152 ? -6.284 5.101 3.196 1.00 91.75 152 PRO A N 1
ATOM 1241 C CA . PRO A 1 152 ? -6.167 5.599 1.821 1.00 91.75 152 PRO A CA 1
ATOM 1242 C C . PRO A 1 152 ? -5.013 6.590 1.627 1.00 91.75 152 PRO A C 1
ATOM 1244 O O . PRO A 1 152 ? -4.389 6.612 0.570 1.00 91.75 152 PRO A O 1
ATOM 1247 N N . GLN A 1 153 ? -4.645 7.343 2.669 1.00 88.62 153 GLN A N 1
ATOM 1248 C CA . GLN A 1 153 ? -3.507 8.265 2.647 1.00 88.62 153 GLN A CA 1
ATOM 1249 C C . GLN A 1 153 ? -2.167 7.570 2.369 1.00 88.62 153 GLN A C 1
ATOM 1251 O O . GLN A 1 153 ? -1.201 8.226 1.996 1.00 88.62 153 GLN A O 1
ATOM 1256 N N . SER A 1 154 ? -2.072 6.246 2.539 1.00 91.69 154 SER A N 1
ATOM 1257 C CA . SER A 1 154 ? -0.877 5.488 2.159 1.00 91.69 154 SER A CA 1
ATOM 1258 C C . SER A 1 154 ? -0.571 5.550 0.663 1.00 91.69 154 SER A C 1
ATOM 1260 O O . SER A 1 154 ? 0.576 5.315 0.296 1.00 91.69 154 SER A O 1
ATOM 1262 N N . MET A 1 155 ? -1.538 5.905 -0.192 1.00 92.25 155 MET A N 1
ATOM 1263 C CA . MET A 1 155 ? -1.301 6.137 -1.624 1.00 92.25 155 MET A CA 1
ATOM 1264 C C . MET A 1 155 ? -0.416 7.360 -1.900 1.00 92.25 155 MET A C 1
ATOM 1266 O O . MET A 1 155 ? 0.262 7.394 -2.924 1.00 92.25 155 MET A O 1
ATOM 1270 N N . ASP A 1 156 ? -0.347 8.310 -0.965 1.00 89.50 156 ASP A N 1
ATOM 1271 C CA . ASP A 1 156 ? 0.483 9.514 -1.072 1.00 89.50 156 ASP A CA 1
ATOM 1272 C C . ASP A 1 156 ? 1.892 9.322 -0.478 1.00 89.50 156 ASP A C 1
ATOM 1274 O O . ASP A 1 156 ? 2.646 10.284 -0.324 1.00 89.50 156 ASP A O 1
ATOM 1278 N N . CYS A 1 157 ? 2.259 8.083 -0.125 1.00 89.56 157 CYS A N 1
ATOM 1279 C CA . CYS A 1 157 ? 3.518 7.776 0.547 1.00 89.56 157 CYS A CA 1
ATOM 1280 C C . CYS A 1 157 ? 4.745 7.913 -0.359 1.00 89.56 157 CYS A C 1
ATOM 1282 O O . CYS A 1 157 ? 4.957 7.104 -1.252 1.00 89.56 157 CYS A O 1
ATOM 1284 N N . ILE A 1 158 ? 5.604 8.896 -0.078 1.00 88.50 158 ILE A N 1
ATOM 1285 C CA . ILE A 1 158 ? 6.815 9.191 -0.869 1.00 88.50 158 ILE A CA 1
ATOM 1286 C C . ILE A 1 158 ? 8.120 8.807 -0.162 1.00 88.50 158 ILE A C 1
ATOM 1288 O O . ILE A 1 158 ? 9.178 9.348 -0.458 1.00 88.50 158 ILE A O 1
ATOM 1292 N N . ILE A 1 159 ? 8.093 7.887 0.799 1.00 86.81 159 ILE A N 1
ATOM 1293 C CA . ILE A 1 159 ? 9.327 7.497 1.507 1.00 86.81 159 ILE A CA 1
ATOM 1294 C C . ILE A 1 159 ? 10.211 6.543 0.690 1.00 86.81 159 ILE A C 1
ATOM 1296 O O . ILE A 1 159 ? 11.336 6.248 1.092 1.00 86.81 159 ILE A O 1
ATOM 1300 N N . GLY A 1 160 ? 9.699 6.019 -0.428 1.00 86.94 160 GLY A N 1
ATOM 1301 C CA . GLY A 1 160 ? 10.373 4.983 -1.190 1.00 86.94 160 GLY A CA 1
ATOM 1302 C C . GLY A 1 160 ? 11.686 5.450 -1.785 1.00 86.94 160 GLY A C 1
ATOM 1303 O O . GLY A 1 160 ? 11.811 6.570 -2.287 1.00 86.94 160 GLY A O 1
ATOM 1304 N N . ARG A 1 161 ? 12.675 4.559 -1.737 1.00 87.75 161 ARG A N 1
ATOM 1305 C CA . ARG A 1 161 ? 13.993 4.766 -2.322 1.00 87.75 161 ARG A CA 1
ATOM 1306 C C . ARG A 1 161 ? 14.422 3.539 -3.089 1.00 87.75 161 ARG A C 1
ATOM 1308 O O . ARG A 1 161 ? 14.233 2.421 -2.634 1.00 87.75 161 ARG A O 1
ATOM 1315 N N . LEU A 1 162 ? 15.030 3.783 -4.237 1.00 90.88 162 LEU A N 1
ATOM 1316 C CA . LEU A 1 162 ? 15.735 2.792 -5.038 1.00 90.88 162 LEU A CA 1
ATOM 1317 C C . LEU A 1 162 ? 17.073 3.405 -5.456 1.00 90.88 162 LEU A C 1
ATOM 1319 O O . LEU A 1 162 ? 17.329 4.593 -5.246 1.00 90.88 162 LEU A O 1
ATOM 1323 N N . ARG A 1 163 ? 17.937 2.630 -6.112 1.00 89.12 163 ARG A N 1
ATOM 1324 C CA . ARG A 1 163 ? 19.177 3.177 -6.683 1.00 89.12 163 ARG A CA 1
ATOM 1325 C C . ARG A 1 163 ? 18.885 4.394 -7.567 1.00 89.12 163 ARG A C 1
ATOM 1327 O O . ARG A 1 163 ? 18.192 4.265 -8.577 1.00 89.12 163 ARG A O 1
ATOM 1334 N N . CYS A 1 164 ? 19.455 5.539 -7.182 1.00 89.62 164 CYS A N 1
ATOM 1335 C CA . CYS A 1 164 ? 19.312 6.837 -7.849 1.00 89.62 164 CYS A CA 1
ATOM 1336 C C . CYS A 1 164 ? 17.883 7.404 -7.896 1.00 89.62 164 CYS A C 1
ATOM 1338 O O . CYS A 1 164 ? 17.691 8.433 -8.537 1.00 89.62 164 CYS A O 1
ATOM 1340 N N . ARG A 1 165 ? 16.901 6.764 -7.246 1.00 91.88 165 ARG A N 1
ATOM 1341 C CA . ARG A 1 165 ? 15.502 7.205 -7.211 1.00 91.88 165 ARG A CA 1
ATOM 1342 C C . ARG A 1 165 ? 15.112 7.526 -5.781 1.00 91.88 165 ARG A C 1
ATOM 1344 O O . ARG A 1 165 ? 15.094 6.639 -4.929 1.00 91.88 165 ARG A O 1
ATOM 1351 N N . ASP A 1 166 ? 14.776 8.779 -5.544 1.00 90.50 166 ASP A N 1
ATOM 1352 C CA . ASP A 1 166 ? 14.228 9.259 -4.286 1.00 90.50 166 ASP A CA 1
ATOM 1353 C C . ASP A 1 166 ? 12.752 9.627 -4.465 1.00 90.50 166 ASP A C 1
ATOM 1355 O O . ASP A 1 166 ? 12.280 9.872 -5.579 1.00 90.50 166 ASP A O 1
ATOM 1359 N N . GLU A 1 167 ? 12.039 9.693 -3.343 1.00 90.31 167 GLU A N 1
ATOM 1360 C CA . GLU A 1 167 ? 10.630 10.086 -3.286 1.00 90.31 167 GLU A CA 1
ATOM 1361 C C . GLU A 1 167 ? 9.715 9.187 -4.125 1.00 90.31 167 GLU A C 1
ATOM 1363 O O . GLU A 1 167 ? 8.776 9.667 -4.751 1.00 90.31 167 GLU A O 1
ATOM 1368 N N . VAL A 1 168 ? 9.999 7.879 -4.160 1.00 92.44 168 VAL A N 1
ATOM 1369 C CA . VAL A 1 168 ? 9.263 6.905 -4.976 1.00 92.44 168 VAL A CA 1
ATOM 1370 C C . VAL A 1 168 ? 7.850 6.714 -4.406 1.00 92.44 168 VAL A C 1
ATOM 1372 O O . VAL A 1 168 ? 7.721 6.150 -3.315 1.00 92.44 168 VAL A O 1
ATOM 1375 N N . PRO A 1 169 ? 6.789 7.126 -5.130 1.00 93.00 169 PRO A N 1
ATOM 1376 C CA . PRO A 1 169 ? 5.408 6.913 -4.711 1.00 93.00 169 PRO A CA 1
ATOM 1377 C C . PRO A 1 169 ? 4.983 5.446 -4.871 1.00 93.00 169 PRO A C 1
ATOM 1379 O O . PRO A 1 169 ? 5.570 4.721 -5.685 1.00 93.00 169 PRO A O 1
ATOM 1382 N N . PRO A 1 170 ? 3.890 5.007 -4.221 1.00 95.75 170 PRO A N 1
ATOM 1383 C CA . PRO A 1 170 ? 3.458 3.612 -4.252 1.00 95.75 170 PRO A CA 1
ATOM 1384 C C . PRO A 1 170 ? 3.115 3.152 -5.675 1.00 95.75 170 PRO A C 1
ATOM 1386 O O . PRO A 1 170 ? 3.524 2.074 -6.095 1.00 95.75 170 PRO A O 1
ATOM 1389 N N . LEU A 1 171 ? 2.462 4.002 -6.477 1.00 96.94 171 LEU A N 1
ATOM 1390 C CA . LEU A 1 171 ? 2.156 3.673 -7.872 1.00 96.94 171 LEU A CA 1
ATOM 1391 C C . LEU A 1 171 ? 3.423 3.482 -8.729 1.00 96.94 171 LEU A C 1
ATOM 1393 O O . LEU A 1 171 ? 3.462 2.567 -9.548 1.00 96.94 171 LEU A O 1
ATOM 1397 N N . HIS A 1 172 ? 4.484 4.277 -8.522 1.00 95.62 172 HIS A N 1
ATOM 1398 C CA . HIS A 1 172 ? 5.756 4.048 -9.227 1.00 95.62 172 HIS A CA 1
ATOM 1399 C C . HIS A 1 172 ? 6.385 2.719 -8.809 1.00 95.62 172 HIS A C 1
ATOM 1401 O O . HIS A 1 172 ? 6.846 1.971 -9.671 1.00 95.62 172 HIS A O 1
ATOM 1407 N N . ALA A 1 173 ? 6.379 2.411 -7.506 1.00 95.62 173 ALA A N 1
ATOM 1408 C CA . ALA A 1 173 ? 6.881 1.143 -6.987 1.00 95.62 173 ALA A CA 1
ATOM 1409 C C . ALA A 1 173 ? 6.149 -0.049 -7.626 1.00 95.62 173 ALA A C 1
ATOM 1411 O O . ALA A 1 173 ? 6.795 -0.968 -8.128 1.00 95.62 173 ALA A O 1
ATOM 1412 N N . ALA A 1 174 ? 4.816 0.008 -7.695 1.00 97.12 174 ALA A N 1
ATOM 1413 C CA . ALA A 1 174 ? 3.991 -1.020 -8.324 1.00 97.12 174 ALA A CA 1
ATOM 1414 C C . ALA A 1 174 ? 4.321 -1.201 -9.816 1.00 97.12 174 ALA A C 1
ATOM 1416 O O . ALA A 1 174 ? 4.522 -2.323 -10.287 1.00 97.12 174 ALA A O 1
ATOM 1417 N N . CYS A 1 175 ? 4.416 -0.100 -10.566 1.00 96.69 175 CYS A N 1
ATOM 1418 C CA . CYS A 1 175 ? 4.708 -0.150 -11.996 1.00 96.69 175 CYS A CA 1
ATOM 1419 C C . CYS A 1 175 ? 6.126 -0.664 -12.287 1.00 96.69 175 CYS A C 1
ATOM 1421 O O . CYS A 1 175 ? 6.299 -1.461 -13.208 1.00 96.69 175 CYS A O 1
ATOM 1423 N N . GLY A 1 176 ? 7.122 -0.270 -11.488 1.00 94.12 176 GLY A N 1
ATOM 1424 C CA . GLY A 1 176 ? 8.508 -0.730 -11.624 1.00 94.12 176 GLY A CA 1
ATOM 1425 C C . GLY A 1 176 ? 8.724 -2.180 -11.190 1.00 94.12 176 GLY A C 1
ATOM 1426 O O . GLY A 1 176 ? 9.537 -2.891 -11.780 1.00 94.12 176 GLY A O 1
ATOM 1427 N N . ASN A 1 177 ? 7.995 -2.655 -10.182 1.00 95.56 177 ASN A N 1
ATOM 1428 C CA . ASN A 1 177 ? 8.176 -4.002 -9.657 1.00 95.56 177 ASN A CA 1
ATOM 1429 C C . ASN A 1 177 ? 7.454 -5.047 -10.524 1.00 95.56 177 ASN A C 1
ATOM 1431 O O . ASN A 1 177 ? 6.244 -5.228 -10.419 1.00 95.56 177 ASN A O 1
ATOM 1435 N N . LYS A 1 178 ? 8.208 -5.795 -11.339 1.00 94.62 178 LYS A N 1
ATOM 1436 C CA . LYS A 1 178 ? 7.679 -6.854 -12.221 1.00 94.62 178 LYS A CA 1
ATOM 1437 C C . LYS A 1 178 ? 6.880 -7.954 -11.512 1.00 94.62 178 LYS A C 1
ATOM 1439 O O . LYS A 1 178 ? 6.071 -8.608 -12.163 1.00 94.62 178 LYS A O 1
ATOM 1444 N N . ASN A 1 179 ? 7.097 -8.148 -10.210 1.00 96.06 179 ASN A N 1
ATOM 1445 C CA . ASN A 1 179 ? 6.400 -9.165 -9.425 1.00 96.06 179 ASN A CA 1
ATOM 1446 C C . ASN A 1 179 ? 5.004 -8.716 -8.978 1.00 96.06 179 ASN A C 1
ATOM 1448 O O . ASN A 1 179 ? 4.195 -9.555 -8.594 1.00 96.06 179 ASN A O 1
ATOM 1452 N N . ILE A 1 180 ? 4.692 -7.420 -9.080 1.00 97.50 180 ILE A N 1
ATOM 1453 C CA . ILE A 1 180 ? 3.343 -6.911 -8.842 1.00 97.50 180 ILE A CA 1
ATOM 1454 C C . ILE A 1 180 ? 2.476 -7.162 -10.088 1.00 97.50 180 ILE A C 1
ATOM 1456 O O . ILE A 1 180 ? 2.839 -6.732 -11.191 1.00 97.50 180 ILE A O 1
ATOM 1460 N N . PRO A 1 181 ? 1.316 -7.825 -9.961 1.00 97.19 181 PRO A N 1
ATOM 1461 C CA . PRO A 1 181 ? 0.406 -8.034 -11.083 1.00 97.19 181 PRO A CA 1
ATOM 1462 C C . PRO A 1 181 ? -0.172 -6.725 -11.641 1.00 97.19 181 PRO A C 1
ATOM 1464 O O . PRO A 1 181 ? -0.445 -5.787 -10.894 1.00 97.19 181 PRO A O 1
ATOM 1467 N N . ILE A 1 182 ? -0.449 -6.683 -12.951 1.00 97.38 182 ILE A N 1
ATOM 1468 C CA . ILE A 1 182 ? -1.043 -5.502 -13.611 1.00 97.38 182 ILE A CA 1
ATOM 1469 C C . ILE A 1 182 ? -2.410 -5.130 -13.013 1.00 97.38 182 ILE A C 1
ATOM 1471 O O . ILE A 1 182 ? -2.695 -3.949 -12.854 1.00 97.38 182 ILE A O 1
ATOM 1475 N N . HIS A 1 183 ? -3.219 -6.110 -12.596 1.00 97.12 183 HIS A N 1
ATOM 1476 C CA . HIS A 1 183 ? -4.531 -5.842 -11.992 1.00 97.12 183 HIS A CA 1
ATOM 1477 C C . HIS A 1 183 ? -4.442 -5.098 -10.645 1.00 97.12 183 HIS A C 1
ATOM 1479 O O . HIS A 1 183 ? -5.374 -4.395 -10.275 1.00 97.12 183 HIS A O 1
ATOM 1485 N N . ILE A 1 184 ? -3.329 -5.211 -9.906 1.00 98.38 184 ILE A N 1
ATOM 1486 C CA . ILE A 1 184 ? -3.111 -4.411 -8.688 1.00 98.38 184 ILE A CA 1
ATOM 1487 C C . ILE A 1 184 ? -2.847 -2.949 -9.052 1.00 98.38 184 ILE A C 1
ATOM 1489 O O . ILE A 1 184 ? -3.284 -2.047 -8.347 1.00 98.38 184 ILE A O 1
ATOM 1493 N N . ILE A 1 185 ? -2.162 -2.701 -10.168 1.00 98.06 185 ILE A N 1
ATOM 1494 C CA . ILE A 1 185 ? -1.910 -1.344 -10.664 1.00 98.06 185 ILE A CA 1
ATOM 1495 C C . ILE A 1 185 ? -3.209 -0.715 -11.160 1.00 98.06 185 ILE A C 1
ATOM 1497 O O . ILE A 1 185 ? -3.484 0.436 -10.843 1.00 98.06 185 ILE A O 1
ATOM 1501 N N . GLU A 1 186 ? -4.019 -1.477 -11.894 1.00 97.75 186 GLU A N 1
ATOM 1502 C CA . GLU A 1 186 ? -5.364 -1.061 -12.302 1.00 97.75 186 GLU A CA 1
ATOM 1503 C C . GLU A 1 186 ? -6.218 -0.704 -11.078 1.00 97.75 186 GLU A C 1
ATOM 1505 O O . GLU A 1 186 ? -6.749 0.401 -11.012 1.00 97.75 186 GLU A O 1
ATOM 1510 N N . PHE A 1 187 ? -6.216 -1.552 -10.044 1.00 98.19 187 PHE A N 1
ATOM 1511 C CA . PHE A 1 187 ? -6.884 -1.254 -8.777 1.00 98.19 187 PHE A CA 1
ATOM 1512 C C . PHE A 1 187 ? -6.383 0.049 -8.130 1.00 98.19 187 PHE A C 1
ATOM 1514 O O . PHE A 1 187 ? -7.192 0.868 -7.704 1.00 98.19 187 PHE A O 1
ATOM 1521 N N . LEU A 1 188 ? -5.067 0.295 -8.077 1.00 97.62 188 LEU A N 1
ATOM 1522 C CA . LEU A 1 188 ? -4.529 1.559 -7.550 1.00 97.62 188 LEU A CA 1
ATOM 1523 C C . LEU A 1 188 ? -5.078 2.778 -8.309 1.00 97.62 188 LEU A C 1
ATOM 1525 O O . LEU A 1 188 ? -5.427 3.781 -7.687 1.00 97.62 188 LEU A O 1
ATOM 1529 N N . LEU A 1 189 ? -5.174 2.695 -9.638 1.00 96.94 189 LEU A N 1
ATOM 1530 C CA . LEU A 1 189 ? -5.728 3.766 -10.471 1.00 96.94 189 LEU A CA 1
ATOM 1531 C C . LEU A 1 189 ? -7.225 3.971 -10.214 1.00 96.94 189 LEU A C 1
ATOM 1533 O O . LEU A 1 189 ? -7.666 5.111 -10.094 1.00 96.94 189 LEU A O 1
ATOM 1537 N N . GLU A 1 190 ? -7.994 2.891 -10.065 1.00 96.25 190 GLU A N 1
ATOM 1538 C CA . GLU A 1 190 ? -9.417 2.951 -9.693 1.00 96.25 190 GLU A CA 1
ATOM 1539 C C . GLU A 1 190 ? -9.640 3.620 -8.332 1.00 96.25 190 GLU A C 1
ATOM 1541 O O . GLU A 1 190 ? -10.637 4.314 -8.143 1.00 96.25 190 GLU A O 1
ATOM 1546 N N . GLN A 1 191 ? -8.705 3.452 -7.392 1.00 96.25 191 GLN A N 1
ATOM 1547 C CA . GLN A 1 191 ? -8.738 4.114 -6.084 1.00 96.25 191 GLN A CA 1
ATOM 1548 C C . GLN A 1 191 ? -8.228 5.568 -6.119 1.00 96.25 191 GLN A C 1
ATOM 1550 O O . GLN A 1 191 ? -8.192 6.232 -5.083 1.00 96.25 191 GLN A O 1
ATOM 1555 N N . GLY A 1 192 ? -7.864 6.091 -7.295 1.00 93.69 192 GLY A N 1
ATOM 1556 C CA . GLY A 1 192 ? -7.469 7.488 -7.483 1.00 93.69 192 GLY A CA 1
ATOM 1557 C C . GLY A 1 192 ? -5.971 7.759 -7.344 1.00 93.69 192 GLY A C 1
ATOM 1558 O O . GLY A 1 192 ? -5.580 8.911 -7.148 1.00 93.69 192 GLY A O 1
ATOM 1559 N N . ALA A 1 193 ? -5.111 6.739 -7.451 1.00 94.50 193 ALA A N 1
ATOM 1560 C CA . ALA A 1 193 ? -3.668 6.954 -7.452 1.00 94.50 193 ALA A CA 1
ATOM 1561 C C . ALA A 1 193 ? -3.236 7.882 -8.606 1.00 94.50 193 ALA A C 1
ATOM 1563 O O . ALA A 1 193 ? -3.618 7.709 -9.765 1.00 94.50 193 ALA A O 1
ATOM 1564 N N . ASN A 1 194 ? -2.386 8.863 -8.294 1.00 92.12 194 ASN A N 1
ATOM 1565 C CA . ASN A 1 194 ? -1.946 9.863 -9.262 1.00 92.12 194 ASN A CA 1
ATOM 1566 C C . ASN A 1 194 ? -0.917 9.292 -10.257 1.00 92.12 194 ASN A C 1
ATOM 1568 O O . ASN A 1 194 ? 0.283 9.256 -9.981 1.00 92.12 194 ASN A O 1
ATOM 1572 N N . PHE A 1 195 ? -1.369 8.915 -11.454 1.00 92.38 195 PHE A N 1
ATOM 1573 C CA . PHE A 1 195 ? -0.500 8.419 -12.533 1.00 92.38 195 PHE A CA 1
ATOM 1574 C C . PHE A 1 195 ? 0.384 9.492 -13.185 1.00 92.38 195 PHE A C 1
ATOM 1576 O O . PHE A 1 195 ? 1.318 9.156 -13.913 1.00 92.38 195 PHE A O 1
ATOM 1583 N N . LYS A 1 196 ? 0.120 10.776 -12.910 1.00 91.00 196 LYS A N 1
ATOM 1584 C CA . LYS A 1 196 ? 0.951 11.918 -13.330 1.00 91.00 196 LYS A CA 1
ATOM 1585 C C . LYS A 1 196 ? 1.998 12.293 -12.281 1.00 91.00 196 LYS A C 1
ATOM 1587 O O . LYS A 1 196 ? 2.749 13.243 -12.494 1.00 91.00 196 LYS A O 1
ATOM 1592 N N . ALA A 1 197 ? 2.049 11.582 -11.150 1.00 88.31 197 ALA A N 1
ATOM 1593 C CA . ALA A 1 197 ? 3.101 11.774 -10.166 1.00 88.31 197 ALA A CA 1
ATOM 1594 C C . ALA A 1 197 ? 4.482 11.577 -10.810 1.00 88.31 197 ALA A C 1
ATOM 1596 O O . ALA A 1 197 ? 4.642 10.841 -11.789 1.00 88.31 197 ALA A O 1
ATOM 1597 N N . THR A 1 198 ? 5.490 12.198 -10.210 1.00 92.75 198 THR A N 1
ATOM 1598 C CA . THR A 1 198 ? 6.894 12.048 -10.596 1.00 92.75 198 THR A CA 1
ATOM 1599 C C . THR A 1 198 ? 7.714 11.631 -9.389 1.00 92.75 198 THR A C 1
ATOM 1601 O O . THR A 1 198 ? 7.406 12.054 -8.275 1.00 92.75 198 THR A O 1
ATOM 1604 N N . LEU A 1 199 ? 8.786 10.880 -9.616 1.00 92.31 199 LEU A N 1
ATOM 1605 C CA . LEU A 1 199 ? 9.841 10.658 -8.623 1.00 92.31 199 LEU A CA 1
ATOM 1606 C C . LEU A 1 199 ? 11.084 11.489 -8.965 1.00 92.31 199 LEU A C 1
ATOM 1608 O O . LEU A 1 199 ? 11.165 12.072 -10.050 1.00 92.31 199 LEU A O 1
ATOM 1612 N N . LYS A 1 200 ? 12.077 11.518 -8.071 1.00 92.62 200 LYS A N 1
ATOM 1613 C CA . LYS A 1 200 ? 13.377 12.158 -8.324 1.00 92.62 200 LYS A CA 1
ATOM 1614 C C . LYS A 1 200 ? 14.408 11.125 -8.767 1.00 92.62 200 LYS A C 1
ATOM 1616 O O . LYS A 1 200 ? 14.905 10.368 -7.941 1.00 92.62 200 LYS A O 1
ATOM 1621 N N . LEU A 1 201 ? 14.777 11.120 -10.045 1.00 93.06 201 LEU A N 1
ATOM 1622 C CA . LEU A 1 201 ? 15.893 10.335 -10.576 1.00 93.06 201 LEU A CA 1
ATOM 1623 C C . LEU A 1 201 ? 17.135 11.227 -10.655 1.00 93.06 201 LEU A C 1
ATOM 1625 O O . LEU A 1 201 ? 17.161 12.182 -11.426 1.00 93.06 201 LEU A O 1
ATOM 1629 N N . ASN A 1 202 ? 18.164 10.942 -9.853 1.00 91.62 202 ASN A N 1
ATOM 1630 C CA . ASN A 1 202 ? 19.349 11.803 -9.715 1.00 91.62 202 ASN A CA 1
ATOM 1631 C C . ASN A 1 202 ? 18.977 13.282 -9.456 1.00 91.62 202 ASN A C 1
ATOM 1633 O O . ASN A 1 202 ? 19.530 14.180 -10.082 1.00 91.62 202 ASN A O 1
ATOM 1637 N N . ASN A 1 203 ? 18.012 13.531 -8.561 1.00 89.75 203 ASN A N 1
ATOM 1638 C CA . ASN A 1 203 ? 17.426 14.851 -8.264 1.00 89.75 203 ASN A CA 1
ATOM 1639 C C . ASN A 1 203 ? 16.626 15.522 -9.398 1.00 89.75 203 ASN A C 1
ATOM 1641 O O . ASN A 1 203 ? 16.138 16.636 -9.205 1.00 89.75 203 ASN A O 1
ATOM 1645 N N . HIS A 1 204 ? 16.424 14.862 -10.538 1.00 93.00 204 HIS A N 1
ATOM 1646 C CA . HIS A 1 204 ? 15.574 15.364 -11.615 1.00 93.00 204 HIS A CA 1
ATOM 1647 C C . HIS A 1 204 ? 14.194 14.696 -11.580 1.00 93.00 204 HIS A C 1
ATOM 1649 O O . HIS A 1 204 ? 14.116 13.475 -11.423 1.00 93.00 204 HIS A O 1
ATOM 1655 N N . PRO A 1 205 ? 13.096 15.459 -11.721 1.00 94.88 205 PRO A N 1
ATOM 1656 C CA . PRO A 1 205 ? 11.763 14.880 -11.774 1.00 94.88 205 PRO A CA 1
ATOM 1657 C C . PRO A 1 205 ? 11.607 14.039 -13.045 1.00 94.88 205 PRO A C 1
ATOM 1659 O O . PRO A 1 205 ? 11.909 14.503 -14.145 1.00 94.88 205 PRO A O 1
ATOM 1662 N N . ILE A 1 206 ? 11.116 12.812 -12.899 1.00 95.69 206 ILE A N 1
ATOM 1663 C CA . ILE A 1 206 ? 10.828 11.906 -14.015 1.00 95.69 206 ILE A CA 1
ATOM 1664 C C . ILE A 1 206 ? 9.450 11.268 -13.832 1.00 95.69 206 ILE A C 1
ATOM 1666 O O . ILE A 1 206 ? 9.037 10.969 -12.711 1.00 95.69 206 ILE A O 1
ATOM 1670 N N . SER A 1 207 ? 8.725 11.091 -14.938 1.00 95.19 207 SER A N 1
ATOM 1671 C CA . SER A 1 207 ? 7.428 10.407 -14.941 1.00 95.19 207 SER A CA 1
ATOM 1672 C C . SER A 1 207 ? 7.594 8.887 -14.850 1.00 95.19 207 SER A C 1
ATOM 1674 O O . SER A 1 207 ? 8.627 8.351 -15.255 1.00 95.19 207 SER A O 1
ATOM 1676 N N . ILE A 1 208 ? 6.541 8.186 -14.415 1.00 94.50 208 ILE A N 1
ATOM 1677 C CA . ILE A 1 208 ? 6.487 6.713 -14.390 1.00 94.50 208 ILE A CA 1
ATOM 1678 C C . ILE A 1 208 ? 6.898 6.116 -15.742 1.00 94.50 208 ILE A C 1
ATOM 1680 O O . ILE A 1 208 ? 7.755 5.240 -15.805 1.00 94.50 208 ILE A O 1
ATOM 1684 N N . LEU A 1 209 ? 6.285 6.583 -16.835 1.00 95.19 209 LEU A N 1
ATOM 1685 C CA . LEU A 1 209 ? 6.508 6.007 -18.162 1.00 95.19 209 LEU A CA 1
ATOM 1686 C C . LEU A 1 209 ? 7.937 6.249 -18.652 1.00 95.19 209 LEU A C 1
ATOM 1688 O O . LEU A 1 209 ? 8.551 5.330 -19.188 1.00 95.19 209 LEU A O 1
ATOM 1692 N N . SER A 1 210 ? 8.470 7.452 -18.430 1.00 94.31 210 SER A N 1
ATOM 1693 C CA . SER A 1 210 ? 9.849 7.790 -18.797 1.00 94.31 210 SER A CA 1
ATOM 1694 C C . SER A 1 210 ? 10.874 6.971 -18.010 1.00 94.31 210 SER A C 1
ATOM 1696 O O . SER A 1 210 ? 11.895 6.584 -18.566 1.00 94.31 210 SER A O 1
ATOM 1698 N N . ASP A 1 211 ? 10.611 6.681 -16.731 1.00 92.44 211 ASP A N 1
ATOM 1699 C CA . ASP A 1 211 ? 11.492 5.827 -15.928 1.00 92.44 211 ASP A CA 1
ATOM 1700 C C . ASP A 1 211 ? 11.442 4.361 -16.398 1.00 92.44 211 ASP A C 1
ATOM 1702 O O . ASP A 1 211 ? 12.475 3.707 -16.514 1.00 92.44 211 ASP A O 1
ATOM 1706 N N . LEU A 1 212 ? 10.254 3.846 -16.737 1.00 92.44 212 LEU A N 1
ATOM 1707 C CA . LEU A 1 212 ? 10.056 2.451 -17.157 1.00 92.44 212 LEU A CA 1
ATOM 1708 C C . LEU A 1 212 ? 10.594 2.113 -18.548 1.00 92.44 212 LEU A C 1
ATOM 1710 O O . LEU A 1 212 ? 10.978 0.963 -18.771 1.00 92.44 212 LEU A O 1
ATOM 1714 N N . GLU A 1 213 ? 10.599 3.071 -19.478 1.00 92.38 213 GLU A N 1
ATOM 1715 C CA . GLU A 1 213 ? 10.967 2.854 -20.887 1.00 92.38 213 GLU A CA 1
ATOM 1716 C C . GLU A 1 213 ? 12.335 2.170 -21.041 1.00 92.38 213 GLU A C 1
ATOM 1718 O O . GLU A 1 213 ? 12.532 1.341 -21.933 1.00 92.38 213 GLU A O 1
ATOM 1723 N N . HIS A 1 214 ? 13.261 2.464 -20.127 1.00 86.25 214 HIS A N 1
ATOM 1724 C CA . HIS A 1 214 ? 14.619 1.923 -20.130 1.00 86.25 214 HIS A CA 1
ATOM 1725 C C . HIS A 1 214 ? 14.822 0.717 -19.198 1.00 86.25 214 HIS A C 1
ATOM 1727 O O . HIS A 1 214 ? 15.918 0.159 -19.166 1.00 86.25 214 HIS A O 1
ATOM 1733 N N . LEU A 1 215 ? 13.802 0.314 -18.434 1.00 88.56 215 LEU A N 1
ATOM 1734 C CA . LEU A 1 215 ? 13.898 -0.744 -17.422 1.00 88.56 215 LEU A CA 1
ATOM 1735 C C . LEU A 1 215 ? 13.322 -2.072 -17.907 1.00 88.56 215 LEU A C 1
ATOM 1737 O O . LEU A 1 215 ? 13.961 -3.112 -17.764 1.00 88.56 215 LEU A O 1
ATOM 1741 N N . ASP A 1 216 ? 12.114 -2.040 -18.470 1.00 91.12 216 ASP A N 1
ATOM 1742 C CA . ASP A 1 216 ? 11.402 -3.233 -18.925 1.00 91.12 216 ASP A CA 1
ATOM 1743 C C . ASP A 1 216 ? 10.405 -2.856 -20.024 1.00 91.12 216 ASP A C 1
ATOM 1745 O O . ASP A 1 216 ? 9.358 -2.263 -19.763 1.00 91.12 216 ASP A O 1
ATOM 1749 N N . ARG A 1 217 ? 10.717 -3.224 -21.271 1.00 93.06 217 ARG A N 1
ATOM 1750 C CA . ARG A 1 217 ? 9.902 -2.865 -22.438 1.00 93.06 217 ARG A CA 1
ATOM 1751 C C . ARG A 1 217 ? 8.517 -3.515 -22.423 1.00 93.06 217 ARG A C 1
ATOM 1753 O O . ARG A 1 217 ? 7.558 -2.887 -22.864 1.00 93.06 217 ARG A O 1
ATOM 1760 N N . VAL A 1 218 ? 8.403 -4.760 -21.953 1.00 94.38 218 VAL A N 1
ATOM 1761 C CA . VAL A 1 218 ? 7.117 -5.479 -21.922 1.00 94.38 218 VAL A CA 1
ATOM 1762 C C . VAL A 1 218 ? 6.214 -4.831 -20.886 1.00 94.38 218 VAL A C 1
ATOM 1764 O O . VAL A 1 218 ? 5.063 -4.501 -21.177 1.00 94.38 218 VAL A O 1
ATOM 1767 N N . ARG A 1 219 ? 6.761 -4.579 -19.694 1.00 95.19 219 ARG A N 1
ATOM 1768 C CA . ARG A 1 219 ? 6.018 -3.920 -18.625 1.00 95.19 219 ARG A CA 1
ATOM 1769 C C . ARG A 1 219 ? 5.672 -2.478 -18.984 1.00 95.19 219 ARG A C 1
ATOM 1771 O O . ARG A 1 219 ? 4.529 -2.080 -18.797 1.00 95.19 219 ARG A O 1
ATOM 1778 N N . PHE A 1 220 ? 6.595 -1.729 -19.586 1.00 96.44 220 PHE A N 1
ATOM 1779 C CA . PHE A 1 220 ? 6.344 -0.379 -20.096 1.00 96.44 220 PHE A CA 1
ATOM 1780 C C . PHE A 1 220 ? 5.134 -0.322 -21.035 1.00 96.44 220 PHE A C 1
ATOM 1782 O O . PHE A 1 2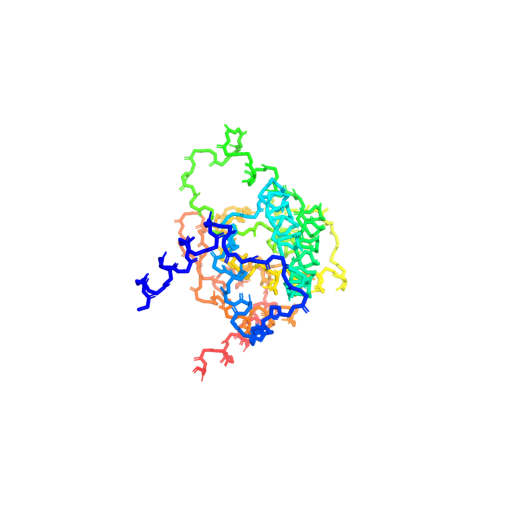20 ? 4.267 0.527 -20.845 1.00 96.44 220 PHE A O 1
ATOM 1789 N N . LEU A 1 221 ? 5.043 -1.225 -22.020 1.00 96.56 221 LEU A N 1
ATOM 1790 C CA . LEU A 1 221 ? 3.918 -1.246 -22.961 1.00 96.56 221 LEU A CA 1
ATOM 1791 C C . LEU A 1 221 ? 2.585 -1.499 -22.245 1.00 96.56 221 LEU A C 1
ATOM 1793 O O . LEU A 1 221 ? 1.638 -0.749 -22.465 1.00 96.56 221 LEU A O 1
ATOM 1797 N N . ALA A 1 222 ? 2.537 -2.475 -21.335 1.00 96.75 222 ALA A N 1
ATOM 1798 C CA . ALA A 1 222 ? 1.331 -2.774 -20.562 1.00 96.75 222 ALA A CA 1
ATOM 1799 C C . ALA A 1 222 ? 0.876 -1.581 -19.700 1.00 96.75 222 ALA A C 1
ATOM 1801 O O . ALA A 1 222 ? -0.306 -1.240 -19.681 1.00 96.75 222 ALA A O 1
ATOM 1802 N N . ILE A 1 223 ? 1.810 -0.907 -19.019 1.00 97.00 223 ILE A N 1
ATOM 1803 C CA . ILE A 1 223 ? 1.502 0.276 -18.199 1.00 97.00 223 ILE A CA 1
ATOM 1804 C C . ILE A 1 223 ? 1.087 1.466 -19.065 1.00 97.00 223 ILE A C 1
ATOM 1806 O O . ILE A 1 223 ? 0.151 2.181 -18.717 1.00 97.00 223 ILE A O 1
ATOM 1810 N N . LYS A 1 224 ? 1.734 1.667 -20.216 1.00 96.00 224 LYS A N 1
ATOM 1811 C CA . LYS A 1 224 ? 1.373 2.723 -21.166 1.00 96.00 224 LYS A CA 1
ATOM 1812 C C . LYS A 1 224 ? -0.046 2.537 -21.701 1.00 96.00 224 LYS A C 1
ATOM 1814 O O . LYS A 1 224 ? -0.804 3.504 -21.752 1.00 96.00 224 LYS A O 1
ATOM 1819 N N . GLU A 1 225 ? -0.410 1.315 -22.083 1.00 95.69 225 GLU A N 1
ATOM 1820 C CA . GLU A 1 225 ? -1.770 0.985 -22.522 1.00 95.69 225 GLU A CA 1
ATOM 1821 C C . GLU A 1 225 ? -2.792 1.192 -21.405 1.00 95.69 225 GLU A C 1
ATOM 1823 O O . GLU A 1 225 ? -3.853 1.765 -21.652 1.00 95.69 225 GLU A O 1
ATOM 1828 N N . LEU A 1 226 ? -2.461 0.783 -20.177 1.00 95.94 226 LEU A N 1
ATOM 1829 C CA . LEU A 1 226 ? -3.310 0.999 -19.011 1.00 95.94 226 LEU A CA 1
ATOM 1830 C C . LEU A 1 226 ? -3.542 2.496 -18.772 1.00 95.94 226 LEU A C 1
ATOM 1832 O O . LEU A 1 226 ? -4.688 2.929 -18.735 1.00 95.94 226 LEU A O 1
ATOM 1836 N N . PHE A 1 227 ? -2.485 3.306 -18.696 1.00 95.38 227 PHE A N 1
ATOM 1837 C CA . PHE A 1 227 ? -2.596 4.750 -18.455 1.00 95.38 227 PHE A CA 1
ATOM 1838 C C . PHE A 1 227 ? -3.380 5.469 -19.557 1.00 95.38 227 PHE A C 1
ATOM 1840 O O . PHE A 1 227 ? -4.160 6.372 -19.264 1.00 95.38 227 PHE A O 1
ATOM 1847 N N . ALA A 1 228 ? -3.258 5.031 -20.814 1.00 94.19 228 ALA A N 1
ATOM 1848 C 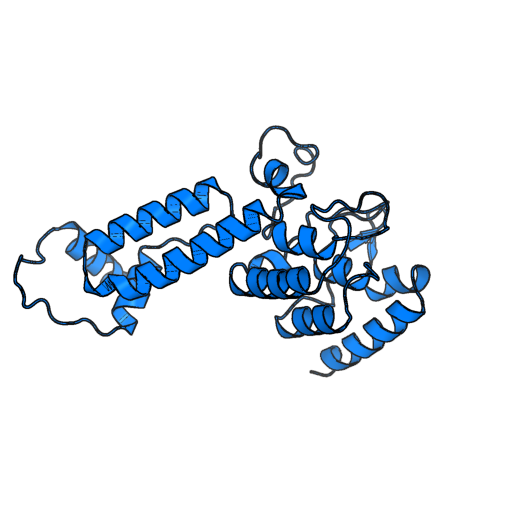CA . ALA A 1 228 ? -4.032 5.585 -21.923 1.00 94.19 228 ALA A CA 1
ATOM 1849 C C . ALA A 1 228 ? -5.554 5.375 -21.784 1.00 94.19 228 ALA A C 1
ATOM 1851 O O . ALA A 1 228 ? -6.319 6.101 -22.422 1.00 94.19 228 ALA A O 1
ATOM 1852 N N . LYS A 1 229 ? -6.010 4.404 -20.978 1.00 93.19 229 LYS A N 1
ATOM 1853 C CA . LYS A 1 229 ? -7.435 4.247 -20.639 1.00 93.19 229 LYS A CA 1
ATOM 1854 C C . LYS A 1 229 ? -7.909 5.331 -19.667 1.00 93.19 229 LYS A C 1
ATOM 1856 O O . LYS A 1 229 ? -9.020 5.819 -19.825 1.00 93.19 229 LYS A O 1
ATOM 1861 N N . TYR A 1 230 ? -7.066 5.717 -18.708 1.00 89.81 230 TYR A N 1
ATOM 1862 C CA . TYR A 1 230 ? -7.404 6.675 -17.647 1.00 89.81 230 TYR A CA 1
ATOM 1863 C C . TYR A 1 230 ? -7.167 8.135 -18.042 1.00 89.81 230 TYR A C 1
ATOM 1865 O O . TYR A 1 230 ? -7.813 9.012 -17.490 1.00 89.81 230 TYR A O 1
ATOM 1873 N N . ASP A 1 231 ? -6.298 8.417 -19.016 1.00 84.50 231 ASP A N 1
ATOM 1874 C CA . ASP A 1 231 ? -6.109 9.782 -19.542 1.00 84.50 231 ASP A CA 1
ATOM 1875 C C . ASP A 1 231 ? -7.265 10.236 -20.462 1.00 84.50 231 ASP A C 1
ATOM 1877 O O . ASP A 1 231 ? -7.340 11.398 -20.848 1.00 84.50 231 ASP A O 1
ATOM 1881 N N . LYS A 1 232 ? -8.170 9.316 -20.831 1.00 66.50 232 LYS A N 1
ATOM 1882 C CA . LYS A 1 232 ? -9.364 9.574 -21.659 1.00 66.50 232 LYS A CA 1
ATOM 1883 C C . LYS A 1 232 ? -10.653 9.785 -20.850 1.00 66.50 232 LYS A C 1
ATOM 1885 O O . LYS A 1 232 ? -11.704 9.964 -21.465 1.00 66.50 232 LYS A O 1
ATOM 1890 N N . ILE A 1 233 ? -10.576 9.707 -19.521 1.00 53.25 233 ILE A N 1
ATOM 1891 C CA . ILE A 1 233 ? -11.683 9.909 -18.571 1.00 53.25 233 ILE A CA 1
ATOM 1892 C C . ILE A 1 233 ? -11.522 11.294 -17.947 1.00 53.25 233 ILE A C 1
ATOM 1894 O O . ILE A 1 233 ? -12.545 12.007 -17.859 1.00 53.25 233 ILE A O 1
#

pLDDT: mean 83.29, std 17.01, range [36.06, 98.38]

Foldseek 3Di:
DVVVVVVVVVVLVPPPPDPDPCDPQDPPVVLLVVCVVQQDDDQADAPVVLVVSLVSLVVVCVSDVSCVVVSVVVNVLSVLSNVLCVQWVFCRVVSVDCDDDPCVPPPDPFFADCSLQLLLLACAPFAPSIHSHNAHDVVSLVSNVSCCVSTVRNQCGQCDDGVQWGRQGSLLSNLLGPRRDPVSNLVSVVSPRDQQAFIQRNHDTDHSLRVCVVRDVVSSVSVVVSVVVVVVD

Sequence (233 aa):
MFSVLSSIKNLIFKNEIIHSNSAPLLPVEINSSIVDFIFIQPTKITRKEIKSCARQIKNISLINRQFNNICHEKLTNLRKTYDLVTKYSKYQSDYEDSLEGYWKDRNIDYKGNPQLLDALFTGCNFPFADSTFETYTPEIGEDIKEIIRLTPQSMDCIIGRLRCRDEVPPLHAACGNKNIPIHIIEFLLEQGANFKATLKLNNHPISILSDLEHLDRVRFLAIKELFAKYDKI